Protein AF-A0A0M9E0X6-F1 (afdb_monomer_lite)

Sequence (230 aa):
MGKGIKFAVKDVFKSIPHYICHFHFLKAIGTTLFDTEHTALRKALSKAGILGELKKFRRKMSKKFEDIPISKIENFLEMPGEFGKALIGSELSVYYLVLWILDHKSEGDGYGFPFDHCHLNFYQRLKAAYSIINEVATLYSIKNKNQKIIWKLYHSIKNIVEDSKLEKKVDQYKIKLTVFSELRKSLATVPENVKNGLCQMKETGTYKELKAIKKAVGKFEIELKKKIES

Secondary structure (DSSP, 8-state):
--HHHHHHHHHH-TTS-----HHHHHHHHHHHHHHHHHHHHHHHHHHTTHHHHHHHHHHHHHHHHTT--HHHHHHHHH-HHHHTTSHHHHHHHHHHHHHHHHTGGGGS-S--TTT--HHHHHHHHHHHHHHHHHHHHTT--S--HHHHHHHHHHHHHHHHHT-HHHHHHHHHHHHHHHHHHHHHHHTT-S-SS---GGGG--S---HHHHHHHHHHHHHHHHHHHHHHH-

Structure (mmCIF, N/CA/C/O backbone):
data_AF-A0A0M9E0X6-F1
#
_entry.id   AF-A0A0M9E0X6-F1
#
loop_
_atom_site.group_PDB
_atom_site.id
_atom_site.type_symbol
_atom_site.label_atom_id
_atom_site.label_alt_id
_atom_site.label_comp_id
_atom_site.label_asym_id
_atom_site.label_entity_id
_atom_site.label_seq_id
_atom_site.pdbx_PDB_ins_code
_atom_site.Cartn_x
_atom_site.Cartn_y
_atom_site.Cartn_z
_atom_site.occupancy
_atom_site.B_iso_or_equiv
_atom_site.auth_seq_id
_atom_site.auth_comp_id
_atom_site.auth_asym_id
_atom_site.auth_atom_id
_atom_site.pdbx_PDB_model_num
ATOM 1 N N . MET A 1 1 ? -26.102 -3.562 9.898 1.00 66.75 1 MET A N 1
ATOM 2 C CA . MET A 1 1 ? -27.459 -4.153 9.943 1.00 66.75 1 MET A CA 1
ATOM 3 C C . MET A 1 1 ? -28.416 -3.261 9.169 1.00 66.75 1 MET A C 1
ATOM 5 O O . MET A 1 1 ? -28.392 -2.056 9.395 1.00 66.75 1 MET A O 1
ATOM 9 N N . GLY A 1 2 ? -29.215 -3.818 8.255 1.00 74.69 2 GLY A N 1
ATOM 10 C CA . GLY A 1 2 ? -30.251 -3.057 7.543 1.00 74.69 2 GLY A CA 1
ATOM 11 C C . GLY A 1 2 ? -31.378 -2.598 8.478 1.00 74.69 2 GLY A C 1
ATOM 12 O O . GLY A 1 2 ? -31.552 -3.164 9.559 1.00 74.69 2 GLY A O 1
ATOM 13 N N . LYS A 1 3 ? -32.151 -1.581 8.066 1.00 78.12 3 LYS A N 1
ATOM 14 C CA . LYS A 1 3 ? -33.245 -1.012 8.881 1.00 78.12 3 LYS A CA 1
ATOM 15 C C . LYS A 1 3 ? -34.262 -2.078 9.316 1.00 78.12 3 LYS A C 1
ATOM 17 O O . LYS A 1 3 ? -34.580 -2.130 10.497 1.00 78.12 3 LYS A O 1
ATOM 22 N N . GLY A 1 4 ? -34.685 -2.966 8.411 1.00 80.44 4 GLY A N 1
ATOM 23 C CA . GLY A 1 4 ? -35.654 -4.034 8.710 1.00 80.44 4 GLY A CA 1
ATOM 24 C C . GLY A 1 4 ? -35.188 -4.999 9.805 1.00 80.44 4 GLY A C 1
ATOM 25 O O . GLY A 1 4 ? -35.901 -5.212 10.779 1.00 80.44 4 GLY A O 1
ATOM 26 N N . ILE A 1 5 ? -33.945 -5.488 9.721 1.00 80.25 5 ILE A N 1
ATOM 27 C CA . ILE A 1 5 ? -33.364 -6.369 10.752 1.00 80.25 5 ILE A CA 1
ATOM 28 C C . ILE A 1 5 ? -33.252 -5.628 12.092 1.00 80.25 5 ILE A C 1
ATOM 30 O O . ILE A 1 5 ? -33.483 -6.211 13.143 1.00 80.25 5 ILE A O 1
ATOM 34 N N . LYS A 1 6 ? -32.943 -4.323 12.077 1.00 78.38 6 LYS A N 1
ATOM 35 C CA . LYS A 1 6 ? -32.856 -3.509 13.301 1.00 78.38 6 LYS A CA 1
ATOM 36 C C . LYS A 1 6 ? -34.206 -3.383 14.015 1.00 78.38 6 LYS A C 1
ATOM 38 O O . LYS A 1 6 ? -34.224 -3.384 15.242 1.00 78.38 6 LYS A O 1
ATOM 43 N N . PHE A 1 7 ? -35.309 -3.290 13.272 1.00 82.44 7 PHE A N 1
ATOM 44 C CA . PHE A 1 7 ? -36.659 -3.293 13.843 1.00 82.44 7 PHE A CA 1
ATOM 45 C C . PHE A 1 7 ? -37.063 -4.678 14.351 1.00 82.44 7 PHE A C 1
ATOM 47 O O . PHE A 1 7 ? -37.497 -4.784 15.492 1.00 82.44 7 PHE A O 1
ATOM 54 N N . ALA A 1 8 ? -36.827 -5.732 13.565 1.00 84.00 8 ALA A N 1
ATOM 55 C CA . ALA A 1 8 ? -37.135 -7.103 13.971 1.00 84.00 8 ALA A CA 1
ATOM 56 C C . ALA A 1 8 ? -36.372 -7.515 15.241 1.00 84.00 8 ALA A C 1
ATOM 58 O O . ALA A 1 8 ? -36.961 -8.035 16.178 1.00 84.00 8 ALA A O 1
ATOM 59 N N . VAL A 1 9 ? -35.074 -7.207 15.325 1.00 81.56 9 VAL A N 1
ATOM 60 C CA . VAL A 1 9 ? -34.253 -7.495 16.513 1.00 81.56 9 VAL A CA 1
ATOM 61 C C . VAL A 1 9 ? -34.748 -6.730 17.745 1.00 81.56 9 VAL A C 1
ATOM 63 O O . VAL A 1 9 ? -34.770 -7.290 18.837 1.00 81.56 9 VAL A O 1
ATOM 66 N N . LYS A 1 10 ? -35.184 -5.473 17.586 1.00 80.44 10 LYS A N 1
ATOM 67 C CA . LYS A 1 10 ? -35.797 -4.705 18.682 1.00 80.44 10 LYS A CA 1
ATOM 68 C C . LYS A 1 10 ? -37.122 -5.301 19.151 1.00 80.44 10 LYS A C 1
ATOM 70 O O . LYS A 1 10 ? -37.418 -5.198 20.335 1.00 80.44 10 LYS A O 1
ATOM 75 N N . ASP A 1 11 ? -37.913 -5.868 18.246 1.00 86.25 11 ASP A N 1
ATOM 76 C CA . ASP A 1 11 ? -39.228 -6.403 18.591 1.00 86.25 11 ASP A CA 1
ATOM 77 C C . ASP A 1 11 ? -39.152 -7.815 19.195 1.00 86.25 11 ASP A C 1
ATOM 79 O O . ASP A 1 11 ? -39.796 -8.091 20.206 1.00 86.25 11 ASP A O 1
ATOM 83 N N . VAL A 1 12 ? -38.295 -8.672 18.631 1.00 87.31 12 VAL A N 1
ATOM 84 C CA . VAL A 1 12 ? -38.130 -10.078 19.036 1.00 87.31 12 VAL A CA 1
ATOM 85 C C . VAL A 1 12 ? -37.222 -10.228 20.265 1.00 87.31 12 VAL A C 1
ATOM 87 O O . VAL A 1 12 ? -37.456 -11.096 21.100 1.00 87.31 12 VAL A O 1
ATOM 90 N N . PHE A 1 13 ? -36.205 -9.373 20.429 1.00 81.50 13 PHE A N 1
ATOM 91 C CA . PHE A 1 13 ? -35.188 -9.502 21.484 1.00 81.50 13 PHE A CA 1
ATOM 92 C C . PHE A 1 13 ? -35.155 -8.294 22.430 1.00 81.50 13 PHE A C 1
ATOM 94 O O . PHE A 1 13 ? -34.093 -7.717 22.678 1.00 81.50 13 PHE A O 1
ATOM 101 N N . LYS A 1 14 ? -36.321 -7.909 22.965 1.00 79.25 14 LYS A N 1
ATOM 102 C CA . LYS A 1 14 ? -36.503 -6.723 23.831 1.00 79.25 14 LYS A CA 1
ATOM 103 C C . LYS A 1 14 ? -35.626 -6.723 25.090 1.00 79.25 14 LYS A C 1
ATOM 105 O O . LYS A 1 14 ? -35.187 -5.660 25.516 1.00 79.25 14 LYS A O 1
ATOM 110 N N . SER A 1 15 ? -35.342 -7.899 25.650 1.00 80.81 15 SER A N 1
ATOM 111 C CA . SER A 1 15 ? -34.647 -8.053 26.941 1.00 80.81 15 SER A CA 1
ATOM 112 C C . SER A 1 15 ? -33.240 -8.645 26.823 1.00 80.81 15 SER A C 1
ATOM 114 O O . SER A 1 15 ? -32.615 -8.947 27.837 1.00 80.81 15 SER A O 1
ATOM 116 N N . ILE A 1 16 ? -32.738 -8.848 25.601 1.00 74.50 16 ILE A N 1
ATOM 117 C CA . ILE A 1 16 ? -31.416 -9.442 25.373 1.00 74.50 16 ILE A CA 1
ATOM 118 C C . ILE A 1 16 ? -30.406 -8.318 25.123 1.00 74.50 16 ILE A C 1
ATOM 120 O O . ILE A 1 16 ? -30.649 -7.478 24.256 1.00 74.50 16 ILE A O 1
ATOM 124 N N . PRO A 1 17 ? -29.260 -8.287 25.825 1.00 68.62 17 PRO A N 1
ATOM 125 C CA . PRO A 1 17 ? -28.190 -7.341 25.533 1.00 68.62 17 PRO A CA 1
ATOM 126 C C . PRO A 1 17 ? -27.688 -7.480 24.089 1.00 68.62 17 PRO A C 1
ATOM 128 O O . PRO A 1 17 ? -27.295 -8.561 23.652 1.00 68.62 17 PRO A O 1
ATOM 131 N N . HIS A 1 18 ? -27.678 -6.378 23.336 1.00 65.94 18 HIS A N 1
ATOM 132 C CA . HIS A 1 18 ? -27.141 -6.357 21.971 1.00 65.94 18 HIS A CA 1
ATOM 133 C C . HIS A 1 18 ? -25.678 -5.924 22.011 1.00 65.94 18 HIS A C 1
ATOM 135 O O . HIS A 1 18 ? -25.368 -4.759 22.261 1.00 65.94 18 HIS A O 1
ATOM 141 N N . TYR A 1 19 ? -24.771 -6.860 21.748 1.00 72.94 19 TYR A N 1
ATOM 142 C CA . TYR A 1 19 ? -23.343 -6.570 21.669 1.00 72.94 19 TYR A CA 1
ATOM 143 C C . TYR A 1 19 ? -22.948 -6.121 20.262 1.00 72.94 19 TYR A C 1
ATOM 145 O O . TYR A 1 19 ? -23.437 -6.631 19.253 1.00 72.94 19 TYR A O 1
ATOM 153 N N . ILE A 1 20 ? -22.032 -5.156 20.190 1.00 75.50 20 ILE A N 1
ATOM 154 C CA . ILE A 1 20 ? -21.473 -4.698 18.921 1.00 75.50 20 ILE A CA 1
ATOM 155 C C . ILE A 1 20 ? -20.323 -5.627 18.542 1.00 75.50 20 ILE A C 1
ATOM 157 O O . ILE A 1 20 ? -19.357 -5.777 19.284 1.00 75.50 20 ILE A O 1
ATOM 161 N N . CYS A 1 21 ? -20.388 -6.204 17.345 1.00 83.38 21 CYS A N 1
ATOM 162 C CA . CYS A 1 21 ? -19.247 -6.894 16.757 1.00 83.38 21 CYS A CA 1
ATOM 163 C C . CYS A 1 21 ? -18.100 -5.890 16.538 1.00 83.38 21 CYS A C 1
ATOM 165 O O . CYS A 1 21 ? -18.215 -4.994 15.695 1.00 83.38 21 CYS A O 1
ATOM 167 N N . HIS A 1 22 ? -16.990 -6.039 17.271 1.00 86.88 22 HIS A N 1
ATOM 168 C CA . HIS A 1 22 ? -15.863 -5.103 17.190 1.00 86.88 22 HIS A CA 1
ATOM 169 C C . HIS A 1 22 ? -15.258 -5.035 15.777 1.00 86.88 22 HIS A C 1
ATOM 171 O O . HIS A 1 22 ? -14.803 -3.973 15.365 1.00 86.88 22 HIS A O 1
ATOM 177 N N . PHE A 1 23 ? -15.325 -6.118 14.991 1.00 87.56 23 PHE A N 1
ATOM 178 C CA . PHE A 1 23 ? -14.918 -6.094 13.583 1.00 87.56 23 PHE A CA 1
ATOM 179 C C . PHE A 1 23 ? -15.755 -5.109 12.761 1.00 87.56 23 PHE A C 1
ATOM 181 O O . PHE A 1 23 ? -15.207 -4.267 12.056 1.00 87.56 23 PHE A O 1
ATOM 188 N N . HIS A 1 24 ? -17.086 -5.170 12.863 1.00 87.81 24 HIS A N 1
ATOM 189 C CA . HIS A 1 24 ? -17.965 -4.248 12.139 1.00 87.81 24 HIS A CA 1
ATOM 190 C C . HIS A 1 24 ? -17.827 -2.808 12.637 1.00 87.81 24 HIS A C 1
ATOM 192 O O . HIS A 1 24 ? -17.915 -1.879 11.834 1.00 87.81 24 HIS A O 1
ATOM 198 N N . PHE A 1 25 ? -17.575 -2.626 13.935 1.00 89.94 25 PHE A N 1
ATOM 199 C CA . PHE A 1 25 ? -17.248 -1.323 14.505 1.00 89.94 25 PHE A CA 1
ATOM 200 C C . PHE A 1 25 ? -15.958 -0.752 13.901 1.00 89.94 25 PHE A C 1
ATOM 202 O O . PHE A 1 25 ? -15.985 0.334 13.327 1.00 89.94 25 PHE A O 1
ATOM 209 N N . LEU A 1 26 ? -14.859 -1.513 13.930 1.00 92.75 26 LEU A N 1
ATOM 210 C CA . LEU A 1 26 ? -13.586 -1.131 13.313 1.00 92.75 26 LEU A CA 1
ATOM 211 C C . LEU A 1 26 ? -13.737 -0.882 11.813 1.00 92.75 26 LEU A C 1
ATOM 213 O O . LEU A 1 26 ? -13.214 0.100 11.299 1.00 92.75 26 LEU A O 1
ATOM 217 N N . LYS A 1 27 ? -14.501 -1.719 11.106 1.00 93.00 27 LYS A N 1
ATOM 218 C CA . LYS A 1 27 ? -14.779 -1.527 9.682 1.00 93.00 27 LYS A CA 1
ATOM 219 C C . LYS A 1 27 ? -15.487 -0.198 9.421 1.00 93.00 27 LYS A C 1
ATOM 221 O O . LYS A 1 27 ? -15.118 0.507 8.484 1.00 93.00 27 LYS A O 1
ATOM 226 N N . ALA A 1 28 ? -16.485 0.155 10.229 1.00 93.81 28 ALA A N 1
ATOM 227 C CA . ALA A 1 28 ? -17.195 1.422 10.092 1.00 93.81 28 ALA A CA 1
ATOM 228 C C . ALA A 1 28 ? -16.270 2.616 10.376 1.00 93.81 28 ALA A C 1
ATOM 230 O O . ALA A 1 28 ? -16.183 3.522 9.551 1.00 93.81 28 ALA A O 1
ATOM 231 N N . ILE A 1 29 ? -15.529 2.579 11.490 1.00 94.12 29 ILE A N 1
ATOM 232 C CA . ILE A 1 29 ? -14.580 3.634 11.866 1.00 94.12 29 ILE A CA 1
ATOM 233 C C . ILE A 1 29 ? -13.493 3.798 10.804 1.00 94.12 29 ILE A C 1
ATOM 235 O O . ILE A 1 29 ? -13.293 4.902 10.312 1.00 94.12 29 ILE A O 1
ATOM 239 N N . GLY A 1 30 ? -12.828 2.712 10.409 1.00 96.12 30 GLY A N 1
ATOM 240 C CA . GLY A 1 30 ? -11.753 2.744 9.420 1.00 96.12 30 GLY A CA 1
ATOM 241 C C . GLY A 1 30 ? -12.234 3.232 8.054 1.00 96.12 30 GLY A C 1
ATOM 242 O O . GLY A 1 30 ? -11.546 4.017 7.412 1.00 96.12 30 GLY A O 1
ATOM 243 N N . THR A 1 31 ? -13.442 2.840 7.631 1.00 96.19 31 THR A N 1
ATOM 244 C CA . THR A 1 31 ? -14.031 3.350 6.382 1.00 96.19 31 THR A CA 1
ATOM 245 C C . THR A 1 31 ? -14.176 4.864 6.452 1.00 96.19 31 THR A C 1
ATOM 247 O O . THR A 1 31 ? -13.615 5.558 5.614 1.00 96.19 31 THR A O 1
ATOM 250 N N . THR A 1 32 ? -14.846 5.383 7.483 1.00 96.12 32 THR A N 1
ATOM 251 C CA . THR A 1 32 ? -15.032 6.829 7.671 1.00 96.12 32 THR A CA 1
ATOM 252 C C . THR A 1 32 ? -13.702 7.571 7.779 1.00 96.12 32 THR A C 1
ATOM 254 O O . THR A 1 32 ? -13.541 8.653 7.221 1.00 96.12 32 THR A O 1
ATOM 257 N N . LEU A 1 33 ? -12.738 6.988 8.490 1.00 96.00 33 LEU A N 1
ATOM 258 C CA . LEU A 1 33 ? -11.450 7.607 8.752 1.00 96.00 33 LEU A CA 1
ATOM 259 C C . LEU A 1 33 ? -10.618 7.748 7.469 1.00 96.00 33 LEU A C 1
ATOM 261 O O . LEU A 1 33 ? -10.021 8.802 7.247 1.00 96.00 33 LEU A O 1
ATOM 265 N N . PHE A 1 34 ? -10.598 6.714 6.625 1.00 97.38 34 PHE A N 1
ATOM 266 C CA . PHE A 1 34 ? -9.717 6.644 5.458 1.00 97.38 34 PHE A CA 1
ATOM 267 C C . PHE A 1 34 ? -10.365 7.033 4.131 1.00 97.38 34 PHE A C 1
ATOM 269 O O . PHE A 1 34 ? -9.626 7.198 3.164 1.00 97.38 34 PHE A O 1
ATOM 276 N N . ASP A 1 35 ? -11.695 7.143 4.035 1.00 94.94 35 ASP A N 1
ATOM 277 C CA . ASP A 1 35 ? -12.398 7.241 2.744 1.00 94.94 35 ASP A CA 1
ATOM 278 C C . ASP A 1 35 ? -11.838 8.344 1.832 1.00 94.94 35 ASP A C 1
ATOM 280 O O . ASP A 1 35 ? -11.540 8.103 0.659 1.00 94.94 35 ASP A O 1
ATOM 284 N N . THR A 1 36 ? -11.599 9.531 2.393 1.00 96.25 36 THR A N 1
ATOM 285 C CA . THR A 1 36 ? -11.080 10.692 1.661 1.00 96.25 36 THR A CA 1
ATOM 286 C C . THR A 1 36 ? -9.701 10.427 1.053 1.00 96.25 36 THR A C 1
ATOM 288 O O . THR A 1 36 ? -9.514 10.574 -0.159 1.00 96.25 36 THR A O 1
ATOM 291 N N . GLU A 1 37 ? -8.715 10.040 1.866 1.00 96.69 37 GLU A N 1
ATOM 292 C CA . GLU A 1 37 ? -7.339 9.821 1.411 1.00 96.69 37 GLU A CA 1
ATOM 293 C C . GLU A 1 37 ? -7.221 8.541 0.579 1.00 96.69 37 GLU A C 1
ATOM 295 O O . GLU A 1 37 ? -6.526 8.535 -0.437 1.00 96.69 37 GLU A O 1
ATOM 300 N N . HIS A 1 38 ? -7.950 7.483 0.946 1.00 96.19 38 HIS A N 1
ATOM 301 C CA . HIS A 1 38 ? -8.041 6.247 0.172 1.00 96.19 38 HIS A CA 1
ATOM 302 C C . HIS A 1 38 ? -8.569 6.518 -1.241 1.00 96.19 38 HIS A C 1
ATOM 304 O O . HIS A 1 38 ? -7.991 6.054 -2.228 1.00 96.19 38 HIS A O 1
ATOM 310 N N . THR A 1 39 ? -9.647 7.298 -1.353 1.00 96.44 39 THR A N 1
ATOM 311 C CA . THR A 1 39 ? -10.251 7.658 -2.638 1.00 96.44 39 THR A CA 1
ATOM 312 C C . THR A 1 39 ? -9.325 8.547 -3.459 1.00 96.44 39 THR A C 1
ATOM 314 O O . THR A 1 39 ? -9.164 8.302 -4.658 1.00 96.44 39 THR A O 1
ATOM 317 N N . ALA A 1 40 ? -8.685 9.543 -2.840 1.00 96.06 40 ALA A N 1
ATOM 318 C CA . ALA A 1 40 ? -7.705 10.394 -3.513 1.00 96.06 40 ALA A CA 1
ATOM 319 C C . ALA A 1 40 ? -6.539 9.567 -4.077 1.00 96.06 40 ALA A C 1
ATOM 321 O O . ALA A 1 40 ? -6.220 9.676 -5.264 1.00 96.06 40 ALA A O 1
ATOM 322 N N . LEU A 1 41 ? -5.976 8.673 -3.260 1.00 96.56 41 LEU A N 1
ATOM 323 C CA . LEU A 1 41 ? -4.874 7.803 -3.648 1.00 96.56 41 LEU A CA 1
ATOM 324 C C . LEU A 1 41 ? -5.266 6.843 -4.773 1.00 96.56 41 LEU A C 1
ATOM 326 O O . LEU A 1 41 ? -4.591 6.776 -5.801 1.00 96.56 41 LEU A O 1
ATOM 330 N N . ARG A 1 42 ? -6.401 6.149 -4.632 1.00 96.25 42 ARG A N 1
ATOM 331 C CA . ARG A 1 42 ? -6.929 5.262 -5.676 1.00 96.25 42 ARG A CA 1
ATOM 332 C C . ARG A 1 42 ? -7.126 6.009 -6.995 1.00 96.25 42 ARG A C 1
ATOM 334 O O . ARG A 1 42 ? -6.764 5.477 -8.047 1.00 96.25 42 ARG A O 1
ATOM 341 N N . LYS A 1 43 ? -7.704 7.216 -6.960 1.00 96.81 43 LYS A N 1
ATOM 342 C CA . LYS A 1 43 ? -7.939 8.036 -8.158 1.00 96.81 43 LYS A CA 1
ATOM 343 C C . LYS A 1 43 ? -6.629 8.452 -8.818 1.00 96.81 43 LYS A C 1
ATOM 345 O O . LYS A 1 43 ? -6.527 8.309 -10.032 1.00 96.81 43 LYS A O 1
ATOM 350 N N . ALA A 1 44 ? -5.636 8.900 -8.051 1.00 96.50 44 ALA A N 1
ATOM 351 C CA . ALA A 1 44 ? -4.332 9.283 -8.589 1.00 96.50 44 ALA A CA 1
ATOM 352 C C . ALA A 1 44 ? -3.633 8.100 -9.283 1.00 96.50 44 ALA A C 1
ATOM 354 O O . ALA A 1 44 ? -3.256 8.200 -10.450 1.00 96.50 44 ALA A O 1
ATOM 355 N N . LEU A 1 45 ? -3.575 6.945 -8.610 1.00 96.75 45 LEU A N 1
ATOM 356 C CA . LEU A 1 45 ? -3.005 5.710 -9.159 1.00 96.75 45 LEU A CA 1
ATOM 357 C C . LEU A 1 45 ? -3.738 5.236 -10.423 1.00 96.75 45 LEU A C 1
ATOM 359 O O . LEU A 1 45 ? -3.109 4.806 -11.389 1.00 96.75 45 LEU A O 1
ATOM 363 N N . SER A 1 46 ? -5.073 5.322 -10.426 1.00 95.75 46 SER A N 1
ATOM 364 C CA . SER A 1 46 ? -5.897 4.909 -11.569 1.00 95.75 46 SER A CA 1
ATOM 365 C C . SER A 1 46 ? -5.738 5.862 -12.752 1.00 95.75 46 SER A C 1
ATOM 367 O O . SER A 1 46 ? -5.577 5.403 -13.878 1.00 95.75 46 SER A O 1
ATOM 369 N N . LYS A 1 47 ? -5.735 7.178 -12.498 1.00 95.88 47 LYS A N 1
ATOM 370 C CA . LYS A 1 47 ? -5.540 8.221 -13.515 1.00 95.88 47 LYS A CA 1
ATOM 371 C C . LYS A 1 47 ? -4.189 8.079 -14.209 1.00 95.88 47 LYS A C 1
ATOM 373 O O . LYS A 1 47 ? -4.109 8.279 -15.414 1.00 95.88 47 LYS A O 1
ATOM 378 N N . ALA A 1 48 ? -3.151 7.711 -13.461 1.00 95.00 48 ALA A N 1
ATOM 379 C CA . ALA A 1 48 ? -1.830 7.466 -14.023 1.00 95.00 48 ALA A CA 1
ATOM 380 C C . ALA A 1 48 ? -1.739 6.160 -14.833 1.00 95.00 48 ALA A C 1
ATOM 382 O O . ALA A 1 48 ? -0.771 5.963 -15.554 1.00 95.00 48 ALA A O 1
ATOM 383 N N . GLY A 1 49 ? -2.697 5.233 -14.701 1.00 95.88 49 GLY A N 1
ATOM 384 C CA . GLY A 1 49 ? -2.684 3.959 -15.432 1.00 95.88 49 GLY A CA 1
ATOM 385 C C . GLY A 1 49 ? -1.539 3.006 -15.054 1.00 95.88 49 GLY A C 1
ATOM 386 O O . GLY A 1 49 ? -1.404 1.941 -15.662 1.00 95.88 49 GLY A O 1
ATOM 387 N N . ILE A 1 50 ? -0.750 3.335 -14.024 1.00 96.31 50 ILE A N 1
ATOM 388 C CA . ILE A 1 50 ? 0.530 2.678 -13.721 1.00 96.31 50 ILE A CA 1
ATOM 389 C C . ILE A 1 50 ? 0.400 1.174 -13.474 1.00 96.31 50 ILE A C 1
ATOM 391 O O . ILE A 1 50 ? 1.233 0.385 -13.912 1.00 96.31 50 ILE A O 1
ATOM 395 N N . LEU A 1 51 ? -0.688 0.731 -12.837 1.00 96.56 51 LEU A N 1
ATOM 396 C CA . LEU A 1 51 ? -0.917 -0.695 -12.599 1.00 96.56 51 LEU A CA 1
ATOM 397 C C . LEU A 1 51 ? -1.039 -1.475 -13.919 1.00 96.56 51 LEU A C 1
ATOM 399 O O . LEU A 1 51 ? -0.548 -2.601 -14.030 1.00 96.56 51 LEU A O 1
ATOM 403 N N . GLY A 1 52 ? -1.697 -0.887 -14.921 1.00 96.94 52 GLY A N 1
ATOM 404 C CA . GLY A 1 52 ? -1.828 -1.473 -16.252 1.00 96.94 52 GLY A CA 1
ATOM 405 C C . GLY A 1 52 ? -0.489 -1.524 -16.983 1.00 96.94 52 GLY A C 1
ATOM 406 O O . GLY A 1 52 ? -0.147 -2.557 -17.570 1.00 96.94 52 GLY A O 1
ATOM 407 N N . GLU A 1 53 ? 0.295 -0.450 -16.890 1.00 95.75 53 GLU A N 1
ATOM 408 C CA . GLU A 1 53 ? 1.635 -0.372 -17.475 1.00 95.75 53 GLU A CA 1
ATOM 409 C C . GLU A 1 53 ? 2.581 -1.422 -16.888 1.00 95.75 53 GLU A C 1
ATOM 411 O O . GLU A 1 53 ? 3.184 -2.193 -17.642 1.00 95.75 53 GLU A O 1
ATOM 416 N N . LEU A 1 54 ? 2.638 -1.543 -15.559 1.00 96.81 54 LEU A N 1
ATOM 417 C CA . LEU A 1 54 ? 3.472 -2.533 -14.874 1.00 96.81 54 LEU A CA 1
ATOM 418 C C . LEU A 1 54 ? 3.042 -3.968 -15.204 1.00 96.81 54 LEU A C 1
ATOM 420 O O . LEU A 1 54 ? 3.883 -4.821 -15.488 1.00 96.81 54 LEU A O 1
ATOM 424 N N . LYS A 1 55 ? 1.733 -4.252 -15.268 1.00 96.62 55 LYS A N 1
ATOM 425 C CA . LYS A 1 55 ? 1.232 -5.570 -15.708 1.00 96.62 55 LYS A CA 1
ATOM 426 C C . LYS A 1 55 ? 1.592 -5.875 -17.163 1.00 96.62 55 LYS A C 1
ATOM 428 O O . LYS A 1 55 ? 1.874 -7.027 -17.500 1.00 96.62 55 LYS A O 1
ATOM 433 N N . LYS A 1 56 ? 1.567 -4.876 -18.051 1.00 95.12 56 LYS A N 1
ATOM 434 C CA . LYS A 1 56 ? 2.009 -5.025 -19.447 1.00 95.12 56 LYS A CA 1
ATOM 435 C C . LYS A 1 56 ? 3.512 -5.296 -19.512 1.00 95.12 56 LYS A C 1
ATOM 437 O O . LYS A 1 56 ? 3.915 -6.199 -20.243 1.00 95.12 56 LYS A O 1
ATOM 442 N N . PHE A 1 57 ? 4.308 -4.581 -18.719 1.00 93.12 57 PHE A N 1
ATOM 443 C CA . PHE A 1 57 ? 5.744 -4.815 -18.594 1.00 93.12 57 PHE A CA 1
ATOM 444 C C . PHE A 1 57 ? 6.041 -6.239 -18.111 1.00 93.12 57 PHE A C 1
ATOM 446 O O . PHE A 1 57 ? 6.752 -6.966 -18.801 1.00 93.12 57 PHE A O 1
ATOM 453 N N . ARG A 1 58 ? 5.412 -6.676 -17.009 1.00 93.88 58 ARG A N 1
ATOM 454 C CA . ARG A 1 58 ? 5.532 -8.043 -16.480 1.00 93.88 58 ARG A CA 1
ATOM 455 C C . ARG A 1 58 ? 5.249 -9.092 -17.552 1.00 93.88 58 ARG A C 1
ATOM 457 O O . ARG A 1 58 ? 6.058 -9.984 -17.746 1.00 93.88 58 ARG A O 1
ATOM 464 N N . ARG A 1 59 ? 4.132 -8.973 -18.282 1.00 93.12 59 ARG A N 1
ATOM 465 C CA . ARG A 1 59 ? 3.776 -9.926 -19.354 1.00 93.12 59 ARG A CA 1
ATOM 466 C C . ARG A 1 59 ? 4.816 -9.968 -20.473 1.00 93.12 59 ARG A C 1
ATOM 468 O O . ARG A 1 59 ? 5.117 -11.043 -20.974 1.00 93.12 59 ARG A O 1
ATOM 475 N N . LYS A 1 60 ? 5.346 -8.809 -20.878 1.00 91.00 60 LYS A N 1
ATOM 476 C CA . LYS A 1 60 ? 6.378 -8.731 -21.920 1.00 91.00 60 LYS A CA 1
ATOM 477 C C . LYS A 1 60 ? 7.682 -9.390 -21.464 1.00 91.00 60 LYS A C 1
ATOM 479 O O . LYS A 1 60 ? 8.285 -10.109 -22.249 1.00 91.00 60 LYS A O 1
ATOM 484 N N . MET A 1 61 ? 8.098 -9.129 -20.226 1.00 88.69 61 MET A N 1
ATOM 485 C CA . MET A 1 61 ? 9.349 -9.655 -19.680 1.00 88.69 61 MET A CA 1
ATOM 486 C C . MET A 1 61 ? 9.263 -11.124 -19.287 1.00 88.69 61 MET A C 1
ATOM 488 O O . MET A 1 61 ? 10.226 -11.840 -19.512 1.00 88.69 61 MET A O 1
ATOM 492 N N . SER A 1 62 ? 8.110 -11.597 -18.806 1.00 87.19 62 SER A N 1
ATOM 493 C CA . SER A 1 62 ? 7.889 -13.019 -18.518 1.00 87.19 62 SER A CA 1
ATOM 494 C C . SER A 1 62 ? 8.252 -13.876 -19.727 1.00 87.19 62 SER A C 1
ATOM 496 O O . SER A 1 62 ? 9.097 -14.740 -19.598 1.00 87.19 62 SER A O 1
ATOM 498 N N . LYS A 1 63 ? 7.762 -13.536 -20.927 1.00 85.88 63 LYS A N 1
ATOM 499 C CA . LYS A 1 63 ? 8.090 -14.258 -22.174 1.00 85.88 63 LYS A CA 1
ATOM 500 C C . LYS A 1 63 ? 9.581 -14.302 -22.520 1.00 85.88 63 LYS A C 1
ATOM 502 O O . LYS A 1 63 ? 10.000 -15.130 -23.309 1.00 85.88 63 LYS A O 1
ATOM 507 N N . LYS A 1 64 ? 10.365 -13.347 -22.018 1.00 83.50 64 LYS A N 1
ATOM 508 C CA . LYS A 1 64 ? 11.813 -13.278 -22.243 1.00 83.50 64 LYS A CA 1
ATOM 509 C C . LYS A 1 64 ? 12.593 -14.091 -21.204 1.00 83.50 64 LYS A C 1
ATOM 511 O O . LYS A 1 64 ? 13.729 -14.471 -21.464 1.00 83.50 64 LYS A O 1
ATOM 516 N N . PHE A 1 65 ? 12.004 -14.297 -20.030 1.00 81.31 65 PHE A N 1
ATOM 517 C CA . PHE A 1 65 ? 12.659 -14.878 -18.863 1.00 81.31 65 PHE A CA 1
ATOM 518 C C . PHE A 1 65 ? 12.115 -16.249 -18.454 1.00 81.31 65 PHE A C 1
ATOM 520 O O . PHE A 1 65 ? 12.715 -16.882 -17.596 1.00 81.31 65 PHE A O 1
ATOM 527 N N . GLU A 1 66 ? 11.028 -16.708 -19.073 1.00 73.44 66 GLU A N 1
ATOM 528 C CA . GLU A 1 66 ? 10.393 -18.014 -18.846 1.00 73.44 66 GLU A CA 1
ATOM 529 C C . GLU A 1 66 ? 11.376 -19.176 -19.045 1.00 73.44 66 GLU A C 1
ATOM 531 O O . GLU A 1 66 ? 11.363 -20.125 -18.271 1.00 73.44 66 GLU A O 1
ATOM 536 N N . ASP A 1 67 ? 12.302 -19.027 -19.996 1.00 69.94 67 ASP A N 1
ATOM 537 C CA . ASP A 1 67 ? 13.298 -20.045 -20.343 1.00 69.94 67 ASP A CA 1
ATOM 538 C C . ASP A 1 67 ? 14.669 -19.831 -19.677 1.00 69.94 67 ASP A C 1
ATOM 540 O O . ASP A 1 67 ? 15.630 -20.525 -20.014 1.00 69.94 67 ASP A O 1
ATOM 544 N N . ILE A 1 68 ? 14.827 -18.847 -18.778 1.00 72.44 68 ILE A N 1
ATOM 545 C CA . ILE A 1 68 ? 16.114 -18.646 -18.098 1.00 72.44 68 ILE A CA 1
ATOM 546 C C . ILE A 1 68 ? 16.236 -19.637 -16.934 1.00 72.44 68 ILE A C 1
ATOM 548 O O . ILE A 1 68 ? 15.450 -19.550 -15.990 1.00 72.44 68 ILE A O 1
ATOM 552 N N . PRO A 1 69 ? 17.249 -20.527 -16.933 1.00 76.69 69 PRO A N 1
ATOM 553 C CA . PRO A 1 69 ? 17.478 -21.429 -15.813 1.00 76.69 69 PRO A CA 1
ATOM 554 C C . PRO A 1 69 ? 17.761 -20.654 -14.525 1.00 76.69 69 PRO A C 1
ATOM 556 O O . PRO A 1 69 ? 18.508 -19.673 -14.547 1.00 76.69 69 PRO A O 1
ATOM 559 N N . ILE A 1 70 ? 17.230 -21.138 -13.399 1.00 74.25 70 ILE A N 1
ATOM 560 C CA . ILE A 1 70 ? 17.472 -20.562 -12.065 1.00 74.25 70 ILE A CA 1
ATOM 561 C C . ILE A 1 70 ? 18.976 -20.437 -11.790 1.00 74.25 70 ILE A C 1
ATOM 563 O O . ILE A 1 70 ? 19.418 -19.383 -11.349 1.00 74.25 70 ILE A O 1
ATOM 567 N N . SER A 1 71 ? 19.776 -21.427 -12.196 1.00 76.88 71 SER A N 1
ATOM 568 C CA . SER A 1 71 ? 21.240 -21.403 -12.070 1.00 76.88 71 SER A CA 1
ATOM 569 C C . SER A 1 71 ? 21.902 -20.203 -12.749 1.00 76.88 71 SER A C 1
ATOM 571 O O . SER A 1 71 ? 22.900 -19.672 -12.273 1.00 76.88 71 SER A O 1
ATOM 573 N N . LYS A 1 72 ? 21.337 -19.708 -13.855 1.00 74.31 72 LYS A N 1
ATOM 574 C CA . LYS A 1 72 ? 21.847 -18.510 -14.528 1.00 74.31 72 LYS A CA 1
ATOM 575 C C . LYS A 1 72 ? 21.550 -17.250 -13.717 1.00 74.31 72 LYS A C 1
ATOM 577 O O . LYS A 1 72 ? 22.348 -16.322 -13.739 1.00 74.31 72 LYS A O 1
ATOM 582 N N . ILE A 1 73 ? 20.419 -17.221 -13.011 1.00 73.88 73 ILE A N 1
ATOM 583 C CA . ILE A 1 73 ? 20.042 -16.141 -12.091 1.00 73.88 73 ILE A CA 1
ATOM 584 C C . ILE A 1 73 ? 20.930 -16.184 -10.843 1.00 73.88 73 ILE A C 1
ATOM 586 O O . ILE A 1 73 ? 21.431 -15.144 -10.432 1.00 73.88 73 ILE A O 1
ATOM 590 N N . GLU A 1 74 ? 21.190 -17.371 -10.296 1.00 78.25 74 GLU A N 1
ATOM 591 C CA . GLU A 1 74 ? 22.099 -17.578 -9.160 1.00 78.25 74 GLU A CA 1
ATOM 592 C C . GLU A 1 74 ? 23.523 -17.112 -9.489 1.00 78.25 74 GLU A C 1
ATOM 594 O O . GLU A 1 74 ? 24.062 -16.270 -8.774 1.00 78.25 74 GLU A O 1
ATOM 599 N N . ASN A 1 75 ? 24.069 -17.504 -10.645 1.00 77.25 75 ASN A N 1
ATOM 600 C CA . ASN A 1 75 ? 25.380 -17.032 -11.110 1.00 77.25 75 ASN A CA 1
ATOM 601 C C . ASN A 1 75 ? 25.459 -15.497 -11.209 1.00 77.25 75 ASN A C 1
ATOM 603 O O . ASN A 1 75 ? 26.499 -14.894 -10.948 1.00 77.25 75 ASN A O 1
ATOM 607 N N . PHE A 1 76 ? 24.360 -14.839 -11.591 1.00 72.31 76 PHE A N 1
ATOM 608 C CA . PHE A 1 76 ? 24.298 -13.378 -11.626 1.00 72.31 76 PHE A CA 1
ATOM 609 C C . PHE A 1 76 ? 24.297 -12.748 -10.226 1.00 72.31 76 PHE A C 1
ATOM 611 O O . PHE A 1 76 ? 24.857 -11.664 -10.058 1.00 72.31 76 PHE A O 1
ATOM 618 N N . LEU A 1 77 ? 23.688 -13.405 -9.235 1.00 72.19 77 LEU A N 1
ATOM 619 C CA . LEU A 1 77 ? 23.675 -12.954 -7.840 1.00 72.19 77 LEU A CA 1
ATOM 620 C C . LEU A 1 77 ? 25.037 -13.146 -7.161 1.00 72.19 77 LEU A C 1
ATOM 622 O O . LEU A 1 77 ? 25.426 -12.314 -6.345 1.00 72.19 77 LEU A O 1
ATOM 626 N N . GLU A 1 78 ? 25.776 -14.191 -7.532 1.00 79.88 78 GLU A N 1
ATOM 627 C CA . GLU A 1 78 ? 27.140 -14.446 -7.049 1.00 79.88 78 GLU A CA 1
ATOM 628 C C . GLU A 1 78 ? 28.174 -13.470 -7.639 1.00 79.88 78 GLU A C 1
ATOM 630 O O . GLU A 1 78 ? 29.225 -13.235 -7.042 1.00 79.88 78 GLU A O 1
ATOM 635 N N . MET A 1 79 ? 27.867 -12.841 -8.782 1.00 74.88 79 MET A N 1
ATOM 636 C CA . MET A 1 79 ? 28.748 -11.893 -9.477 1.00 74.88 79 MET A CA 1
ATOM 637 C C . MET A 1 79 ? 28.101 -10.504 -9.668 1.00 74.88 79 MET A C 1
ATOM 639 O O . MET A 1 79 ? 27.915 -10.042 -10.804 1.00 74.88 79 MET A O 1
ATOM 643 N N . PRO A 1 80 ? 27.801 -9.765 -8.581 1.00 66.50 80 PRO A N 1
ATOM 644 C CA . PRO A 1 80 ? 27.056 -8.504 -8.651 1.00 66.50 80 PRO A CA 1
ATOM 645 C C . PRO A 1 80 ? 27.763 -7.410 -9.474 1.00 66.50 80 PRO A C 1
ATOM 647 O O . PRO A 1 80 ? 27.100 -6.568 -10.083 1.00 66.50 80 PRO A O 1
ATOM 650 N N . GLY A 1 81 ? 29.100 -7.440 -9.558 1.00 67.38 81 GLY A N 1
ATOM 651 C CA . GLY A 1 81 ? 29.890 -6.505 -10.370 1.00 67.38 81 GLY A CA 1
ATOM 652 C C . GLY A 1 81 ? 29.718 -6.671 -11.888 1.00 67.38 81 GLY A C 1
ATOM 653 O O . GLY A 1 81 ? 29.885 -5.705 -12.634 1.00 67.38 81 GLY A O 1
ATOM 654 N N . GLU A 1 82 ? 29.339 -7.864 -12.352 1.00 66.62 82 GLU A N 1
ATOM 655 C CA . GLU A 1 82 ? 29.070 -8.157 -13.770 1.00 66.62 82 GLU A CA 1
ATOM 656 C C . GLU A 1 82 ? 27.579 -8.022 -14.112 1.00 66.62 82 GLU A C 1
ATOM 658 O O . GLU A 1 82 ? 27.208 -7.659 -15.233 1.00 66.62 82 GLU A O 1
ATOM 663 N N . PHE A 1 83 ? 26.712 -8.219 -13.118 1.00 67.69 83 PHE A N 1
ATOM 664 C CA . PHE A 1 83 ? 25.261 -8.119 -13.250 1.00 67.69 83 PHE A CA 1
ATOM 665 C C . PHE A 1 83 ? 24.784 -6.746 -13.758 1.00 67.69 83 PHE A C 1
ATOM 667 O O . PHE A 1 83 ? 23.891 -6.669 -14.602 1.00 67.69 83 PHE A O 1
ATOM 674 N N . GLY A 1 84 ? 25.415 -5.653 -13.313 1.00 63.94 84 GLY A N 1
ATOM 675 C CA . GLY A 1 84 ? 25.098 -4.293 -13.775 1.00 63.94 84 GLY A CA 1
ATOM 676 C C . GLY A 1 84 ? 25.638 -3.944 -15.171 1.00 63.94 84 GLY A C 1
ATOM 677 O O . GLY A 1 84 ? 25.154 -3.006 -15.815 1.00 63.94 84 GLY A O 1
ATOM 678 N N . LYS A 1 85 ? 26.629 -4.697 -15.667 1.00 73.00 85 LYS A N 1
ATOM 679 C CA . LYS A 1 85 ? 27.281 -4.445 -16.962 1.00 73.00 85 LYS A CA 1
ATOM 680 C C . LYS A 1 85 ? 26.515 -5.083 -18.119 1.00 73.00 85 LYS A C 1
ATOM 682 O O . LYS A 1 85 ? 26.409 -4.487 -19.194 1.00 73.00 85 LYS A O 1
ATOM 687 N N . ALA A 1 86 ? 25.926 -6.257 -17.906 1.00 77.62 86 ALA A N 1
ATOM 688 C CA . ALA A 1 86 ? 25.157 -6.956 -18.929 1.00 77.62 86 ALA A CA 1
ATOM 689 C C . ALA A 1 86 ? 23.703 -6.455 -19.013 1.00 77.62 86 ALA A C 1
ATOM 691 O O . ALA A 1 86 ? 23.015 -6.318 -18.004 1.00 77.62 86 ALA A O 1
ATOM 692 N N . LEU A 1 87 ? 23.189 -6.272 -20.236 1.00 80.00 87 LEU A N 1
ATOM 693 C CA . LEU A 1 87 ? 21.796 -5.852 -20.462 1.00 80.00 87 LEU A CA 1
ATOM 694 C C . LEU A 1 87 ? 20.785 -6.793 -19.811 1.00 80.00 87 LEU A C 1
ATOM 696 O O . LEU A 1 87 ? 19.807 -6.336 -19.226 1.00 80.00 87 LEU A O 1
ATOM 700 N N . ILE A 1 88 ? 21.057 -8.096 -19.868 1.00 81.69 88 ILE A N 1
ATOM 701 C CA . ILE A 1 88 ? 20.192 -9.112 -19.275 1.00 81.69 88 ILE A CA 1
ATOM 702 C C . ILE A 1 88 ? 20.044 -8.934 -17.759 1.00 81.69 88 ILE A C 1
ATOM 704 O O . ILE A 1 88 ? 18.945 -9.108 -17.240 1.00 81.69 88 ILE A O 1
ATOM 708 N N . GLY A 1 89 ? 21.109 -8.523 -17.062 1.00 80.81 89 GLY A N 1
ATOM 709 C CA . GLY A 1 89 ? 21.078 -8.303 -15.620 1.00 80.81 89 GLY A CA 1
ATOM 710 C C . GLY A 1 89 ? 20.230 -7.091 -15.253 1.00 80.81 89 GLY A C 1
ATOM 711 O O . GLY A 1 89 ? 19.327 -7.189 -14.428 1.00 80.81 89 GLY A O 1
ATOM 712 N N . SER A 1 90 ? 20.399 -5.970 -15.961 1.00 83.56 90 SER A N 1
ATOM 713 C CA . SER A 1 90 ? 19.545 -4.789 -15.763 1.00 83.56 90 SER A CA 1
ATOM 714 C C . SER A 1 90 ? 18.071 -5.061 -16.079 1.00 83.56 90 SER A C 1
ATOM 716 O O . SER A 1 90 ? 17.185 -4.566 -15.381 1.00 83.56 90 SER A O 1
ATOM 718 N N . GLU A 1 91 ? 17.784 -5.850 -17.117 1.00 86.25 91 GLU A N 1
ATOM 719 C CA . GLU A 1 91 ? 16.412 -6.238 -17.444 1.00 86.25 91 GLU A CA 1
ATOM 720 C C . GLU A 1 91 ? 15.790 -7.150 -16.377 1.00 86.25 91 GLU A C 1
ATOM 722 O O . GLU A 1 91 ? 14.620 -6.950 -16.039 1.00 86.25 91 GLU A O 1
ATOM 727 N N . LEU A 1 92 ? 16.563 -8.089 -15.817 1.00 86.50 92 LEU A N 1
ATOM 728 C CA . LEU A 1 92 ? 16.140 -8.932 -14.696 1.00 86.50 92 LEU A CA 1
ATOM 729 C C . LEU A 1 92 ? 15.878 -8.100 -13.434 1.00 86.50 92 LEU A C 1
ATOM 731 O O . LEU A 1 92 ? 14.823 -8.260 -12.824 1.00 86.50 92 LEU A O 1
ATOM 735 N N . SER A 1 93 ? 16.760 -7.159 -13.081 1.00 86.88 93 SER A N 1
ATOM 736 C CA . SER A 1 93 ? 16.563 -6.261 -11.930 1.00 86.88 93 SER A CA 1
ATOM 737 C C . SER A 1 93 ? 15.257 -5.485 -12.023 1.00 86.88 93 SER A C 1
ATOM 739 O O . SER A 1 93 ? 14.458 -5.474 -11.088 1.00 86.88 93 SER A O 1
ATOM 741 N N . VAL A 1 94 ? 15.006 -4.857 -13.177 1.00 90.62 94 VAL A N 1
ATOM 742 C CA . VAL A 1 94 ? 13.766 -4.105 -13.402 1.00 90.62 94 VAL A CA 1
ATOM 743 C C . VAL A 1 94 ? 12.561 -5.047 -13.377 1.00 90.62 94 VAL A C 1
ATOM 745 O O . VAL A 1 94 ? 11.516 -4.688 -12.837 1.00 90.62 94 VAL A O 1
ATOM 748 N N . TYR A 1 95 ? 12.685 -6.262 -13.916 1.00 92.06 95 TYR A N 1
ATOM 749 C CA . TYR A 1 95 ? 11.619 -7.259 -13.869 1.00 92.06 95 TYR A CA 1
ATOM 750 C C . TYR A 1 95 ? 11.257 -7.679 -12.444 1.00 92.06 95 TYR A C 1
ATOM 752 O O . TYR A 1 95 ? 10.081 -7.590 -12.083 1.00 92.06 95 TYR A O 1
ATOM 760 N N . TYR A 1 96 ? 12.234 -8.048 -11.616 1.00 91.25 96 TYR A N 1
ATOM 761 C CA . TYR A 1 96 ? 11.993 -8.403 -10.217 1.00 91.25 96 TYR A CA 1
ATOM 762 C C . TYR A 1 96 ? 11.469 -7.227 -9.396 1.00 91.25 96 TYR A C 1
ATOM 764 O O . TYR A 1 96 ? 10.552 -7.412 -8.598 1.00 91.25 96 TYR A O 1
ATOM 772 N N . LEU A 1 97 ? 11.952 -6.008 -9.649 1.00 94.44 97 LEU A N 1
ATOM 773 C CA . LEU A 1 97 ? 11.411 -4.811 -9.007 1.00 94.44 97 LEU A CA 1
ATOM 774 C C . LEU A 1 97 ? 9.934 -4.596 -9.374 1.00 94.44 97 LEU A C 1
ATOM 776 O O 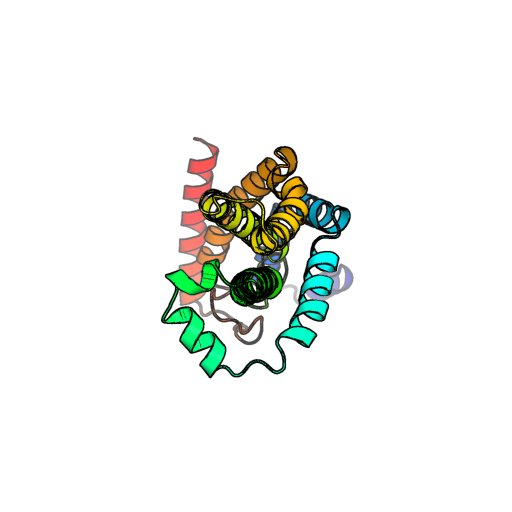. LEU A 1 97 ? 9.121 -4.282 -8.508 1.00 94.44 97 LEU A O 1
ATOM 780 N N . VAL A 1 98 ? 9.548 -4.831 -10.633 1.00 96.12 98 VAL A N 1
ATOM 781 C CA . VAL A 1 98 ? 8.141 -4.772 -11.066 1.00 96.12 98 VAL A CA 1
ATOM 782 C C . VAL A 1 98 ? 7.304 -5.893 -10.449 1.00 96.12 98 VAL A C 1
ATOM 784 O O . VAL A 1 98 ? 6.165 -5.635 -10.057 1.00 96.12 98 VAL A O 1
ATOM 787 N N . LEU A 1 99 ? 7.830 -7.117 -10.343 1.00 95.56 99 LEU A N 1
ATOM 788 C CA . LEU A 1 99 ? 7.149 -8.212 -9.642 1.00 95.56 99 LEU A CA 1
ATOM 789 C C . LEU A 1 99 ? 6.902 -7.850 -8.178 1.00 95.56 99 LEU A C 1
ATOM 791 O O . LEU A 1 99 ? 5.766 -7.955 -7.716 1.00 95.56 99 LEU A O 1
ATOM 795 N N . TRP A 1 100 ? 7.928 -7.337 -7.498 1.00 97.12 100 TRP A N 1
ATOM 796 C CA . TRP A 1 100 ? 7.822 -6.852 -6.131 1.00 97.12 100 TRP A CA 1
ATOM 797 C C . TRP A 1 100 ? 6.786 -5.732 -6.019 1.00 97.12 100 TRP A C 1
ATOM 799 O O . TRP A 1 100 ? 5.881 -5.834 -5.206 1.00 97.12 100 TRP A O 1
ATOM 809 N N . ILE A 1 101 ? 6.792 -4.709 -6.875 1.00 97.94 101 ILE A N 1
ATOM 810 C CA . ILE A 1 101 ? 5.753 -3.664 -6.842 1.00 97.94 101 ILE A CA 1
ATOM 811 C C . ILE A 1 101 ? 4.342 -4.258 -7.024 1.00 97.94 101 ILE A C 1
ATOM 813 O O . ILE A 1 101 ? 3.405 -3.885 -6.315 1.00 97.94 101 ILE A O 1
ATOM 817 N N . LEU A 1 102 ? 4.162 -5.177 -7.979 1.00 97.56 102 LEU A N 1
ATOM 818 C CA . LEU A 1 102 ? 2.857 -5.769 -8.295 1.00 97.56 102 LEU A CA 1
ATOM 819 C C . LEU A 1 102 ? 2.330 -6.708 -7.207 1.00 97.56 102 LEU A C 1
ATOM 821 O O . LEU A 1 102 ? 1.117 -6.908 -7.122 1.00 97.56 102 LEU A O 1
ATOM 825 N N . ASP A 1 103 ? 3.214 -7.234 -6.368 1.00 96.88 103 ASP A N 1
ATOM 826 C CA . ASP A 1 103 ? 2.873 -8.076 -5.228 1.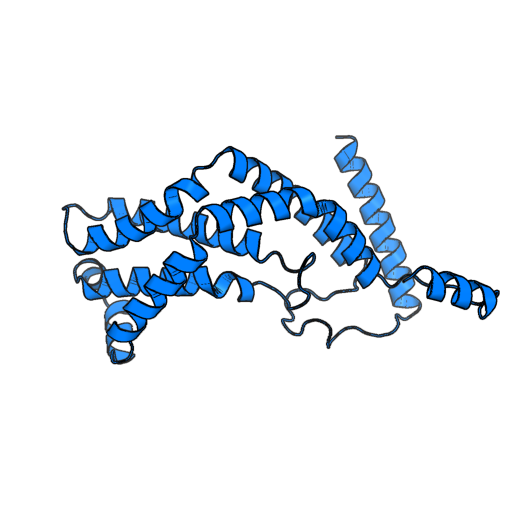00 96.88 103 ASP A CA 1
ATOM 827 C C . ASP A 1 103 ? 2.409 -7.263 -3.998 1.00 96.88 103 ASP A C 1
ATOM 829 O O . ASP A 1 103 ? 2.255 -7.796 -2.910 1.00 96.88 103 ASP A O 1
ATOM 833 N N . HIS A 1 104 ? 2.135 -5.959 -4.134 1.00 95.62 104 HIS A N 1
ATOM 834 C CA . HIS A 1 104 ? 1.747 -5.069 -3.022 1.00 95.62 104 HIS A CA 1
ATOM 835 C C . HIS A 1 104 ? 0.591 -5.566 -2.129 1.00 95.62 104 HIS A C 1
ATOM 837 O O . HIS A 1 104 ? 0.439 -5.109 -0.998 1.00 95.62 104 HIS A O 1
ATOM 843 N N . LYS A 1 105 ? -0.262 -6.465 -2.632 1.00 93.12 105 LYS A N 1
ATOM 844 C CA . LYS A 1 105 ? -1.383 -7.037 -1.873 1.00 93.12 105 LYS A CA 1
ATOM 845 C C . LYS A 1 105 ? -0.950 -8.099 -0.863 1.00 93.12 105 LYS A C 1
ATOM 847 O O . LYS A 1 105 ? -1.719 -8.366 0.052 1.00 93.12 105 LYS A O 1
ATOM 852 N N . SER A 1 106 ? 0.240 -8.685 -1.011 1.00 91.69 106 SER A N 1
ATOM 853 C CA . SER A 1 106 ? 0.759 -9.718 -0.102 1.00 91.69 106 SER A CA 1
ATOM 854 C C . SER A 1 106 ? 1.103 -9.194 1.296 1.00 91.69 106 SER A C 1
ATOM 856 O O . SER A 1 106 ? 1.269 -9.986 2.222 1.00 91.69 106 SER A O 1
ATOM 858 N N . GLU A 1 107 ? 1.181 -7.868 1.449 1.00 90.12 107 GLU A N 1
ATOM 859 C CA . GLU A 1 107 ? 1.285 -7.170 2.737 1.00 90.12 107 GLU A CA 1
ATOM 860 C C . GLU A 1 107 ? -0.041 -7.122 3.512 1.00 90.12 107 GLU A C 1
ATOM 862 O O . GLU A 1 107 ? -0.044 -6.754 4.681 1.00 90.12 107 GLU A O 1
ATOM 867 N N . GLY A 1 108 ? -1.170 -7.440 2.871 1.00 89.06 108 GLY A N 1
ATOM 868 C CA . GLY A 1 108 ? -2.464 -7.528 3.542 1.00 89.06 108 GLY A CA 1
ATOM 869 C C . GLY A 1 108 ? -2.662 -8.861 4.263 1.00 89.06 108 GLY A C 1
ATOM 870 O O . GLY A 1 108 ? -2.069 -9.880 3.907 1.00 89.06 108 GLY A O 1
ATOM 871 N N . ASP A 1 109 ? -3.570 -8.862 5.234 1.00 88.56 109 ASP A N 1
ATOM 872 C CA . ASP A 1 109 ? -3.966 -10.055 5.988 1.00 88.56 109 ASP A CA 1
ATOM 873 C C . ASP A 1 109 ? -5.180 -10.777 5.375 1.00 88.56 109 ASP A C 1
ATOM 875 O O . ASP A 1 109 ? -5.569 -11.849 5.845 1.00 88.56 109 ASP A O 1
ATOM 879 N N . GLY A 1 110 ? -5.796 -10.202 4.334 1.00 88.50 110 GLY A N 1
ATOM 880 C CA . GLY A 1 110 ? -6.961 -10.771 3.651 1.00 88.50 110 GLY A CA 1
ATOM 881 C C . GLY A 1 110 ? -8.307 -10.326 4.233 1.00 88.50 110 GLY A C 1
ATOM 882 O O . GLY A 1 110 ? -9.330 -10.959 3.972 1.00 88.50 110 GLY A O 1
ATOM 883 N N . TYR A 1 111 ? -8.334 -9.244 5.013 1.00 89.88 111 TYR A N 1
ATOM 884 C CA . TYR A 1 111 ? -9.561 -8.649 5.564 1.00 89.88 111 TYR A CA 1
ATOM 885 C C . TYR A 1 111 ? -10.218 -7.630 4.621 1.00 89.88 111 TYR A C 1
ATOM 887 O O . TYR A 1 111 ? -11.387 -7.271 4.795 1.00 89.88 111 TYR A O 1
ATOM 895 N N . GLY A 1 112 ? -9.475 -7.150 3.622 1.00 91.44 112 GLY A N 1
ATOM 896 C CA . GLY A 1 112 ? -9.885 -6.085 2.718 1.00 91.44 112 GLY A CA 1
ATOM 897 C C . GLY A 1 112 ? -9.927 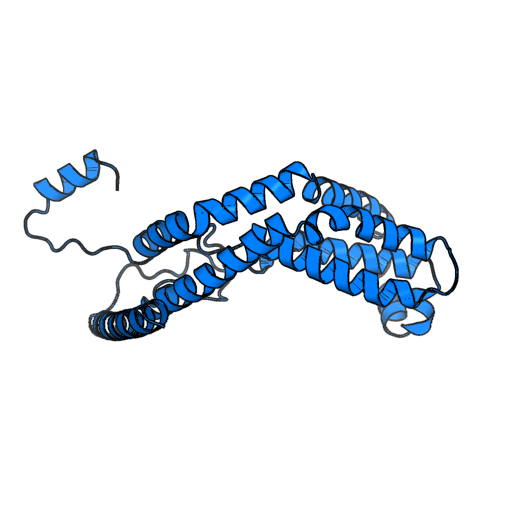-4.707 3.385 1.00 91.44 112 GLY A C 1
ATOM 898 O O . GLY A 1 112 ? -9.599 -4.526 4.556 1.00 91.44 112 GLY A O 1
ATOM 899 N N . PHE A 1 113 ? -10.344 -3.698 2.621 1.00 92.69 113 PHE A N 1
ATOM 900 C CA . PHE A 1 113 ? -10.511 -2.338 3.137 1.00 92.69 113 PHE A CA 1
ATOM 901 C C . PHE A 1 113 ? -11.613 -2.301 4.221 1.00 92.69 113 PHE A C 1
ATOM 903 O O . PHE A 1 113 ? -12.689 -2.877 4.006 1.00 92.69 113 PHE A O 1
ATOM 910 N N . PRO A 1 114 ? -11.397 -1.630 5.370 1.00 94.44 114 PRO A N 1
ATOM 911 C CA . PRO A 1 114 ? -10.319 -0.683 5.689 1.00 94.44 114 PRO A CA 1
ATOM 912 C C . PRO A 1 114 ? -9.105 -1.264 6.429 1.00 94.44 114 PRO A C 1
ATOM 914 O O . PRO A 1 114 ? -8.266 -0.490 6.871 1.00 94.44 114 PRO A O 1
ATOM 917 N N . PHE A 1 115 ? -9.017 -2.580 6.608 1.00 93.25 115 PHE A N 1
ATOM 918 C CA . PHE A 1 115 ? -7.930 -3.224 7.355 1.00 93.25 115 PHE A CA 1
ATOM 919 C C . PHE A 1 115 ? -6.683 -3.449 6.496 1.00 93.25 115 PHE A C 1
ATOM 921 O O . PHE A 1 115 ? -5.568 -3.284 6.976 1.00 93.25 115 PHE A O 1
ATOM 928 N N . ASP A 1 116 ? -6.881 -3.810 5.227 1.00 93.50 116 ASP A N 1
ATOM 929 C CA . ASP A 1 116 ? -5.805 -3.958 4.253 1.00 93.50 116 ASP A CA 1
ATOM 930 C C . ASP A 1 116 ? -5.642 -2.663 3.451 1.00 93.50 116 ASP A C 1
ATOM 932 O O . ASP A 1 116 ? -6.570 -2.184 2.786 1.00 93.50 116 ASP A O 1
ATOM 936 N N . HIS A 1 117 ? -4.428 -2.117 3.456 1.00 94.88 117 HIS A N 1
ATOM 937 C CA . HIS A 1 117 ? -4.106 -0.818 2.862 1.00 94.88 117 HIS A CA 1
ATOM 938 C C . HIS A 1 117 ? -3.508 -0.941 1.457 1.00 94.88 117 HIS A C 1
ATOM 940 O O . HIS A 1 117 ? -2.568 -0.240 1.099 1.00 94.88 117 HIS A O 1
ATOM 946 N N . CYS A 1 118 ? -4.084 -1.809 0.620 1.00 94.56 118 CYS A N 1
ATOM 947 C CA . CYS A 1 118 ? -3.522 -2.208 -0.677 1.00 94.56 118 CYS A CA 1
ATOM 948 C C . CYS A 1 118 ? -3.032 -1.045 -1.561 1.00 94.56 118 CYS A C 1
ATOM 950 O O . CYS A 1 118 ? -1.989 -1.174 -2.198 1.00 94.56 118 CYS A O 1
ATOM 952 N N . HIS A 1 119 ? -3.768 0.072 -1.635 1.00 96.25 119 HIS A N 1
ATOM 953 C CA . HIS A 1 119 ? -3.361 1.236 -2.436 1.00 96.25 119 HIS A CA 1
ATOM 954 C C . HIS A 1 119 ? -2.195 2.012 -1.807 1.00 96.25 119 HIS A C 1
ATOM 956 O O . HIS A 1 119 ? -1.330 2.487 -2.541 1.00 96.25 119 HIS A O 1
ATOM 962 N N . LEU A 1 120 ? -2.155 2.117 -0.473 1.00 97.50 120 LEU A N 1
ATOM 963 C CA . LEU A 1 120 ? -1.041 2.721 0.261 1.00 97.50 120 LEU A CA 1
ATOM 964 C C . LEU A 1 120 ? 0.232 1.899 0.059 1.00 97.50 120 LEU A C 1
ATOM 966 O O . LEU A 1 120 ? 1.246 2.460 -0.346 1.00 97.50 120 LEU A O 1
ATOM 970 N N . ASN A 1 121 ? 0.137 0.580 0.229 1.00 97.00 121 ASN A N 1
ATOM 971 C CA . ASN A 1 121 ? 1.249 -0.349 0.031 1.00 97.00 121 ASN A CA 1
ATOM 972 C C . ASN A 1 121 ? 1.785 -0.252 -1.403 1.00 97.00 121 ASN A C 1
ATOM 974 O O . ASN A 1 121 ? 2.987 -0.136 -1.625 1.00 97.00 121 ASN A O 1
ATOM 978 N N . PHE A 1 122 ? 0.891 -0.203 -2.399 1.00 98.06 122 PHE A N 1
ATOM 979 C CA . PHE A 1 122 ? 1.287 -0.017 -3.796 1.00 98.06 122 PHE A CA 1
ATOM 980 C C . PHE A 1 122 ? 2.053 1.293 -4.007 1.00 98.06 122 PHE A C 1
ATOM 982 O O . PHE A 1 122 ? 3.132 1.282 -4.593 1.00 98.06 122 PHE A O 1
ATOM 989 N N . TYR A 1 123 ? 1.540 2.411 -3.488 1.00 98.12 123 TYR A N 1
ATOM 990 C CA . TYR A 1 123 ? 2.220 3.705 -3.565 1.00 98.12 123 TYR A CA 1
ATOM 991 C C . TYR A 1 123 ? 3.583 3.703 -2.859 1.00 98.12 123 TYR A C 1
ATOM 993 O O . TYR A 1 123 ? 4.556 4.221 -3.403 1.00 98.12 123 TYR A O 1
ATOM 1001 N N . GLN A 1 124 ? 3.686 3.083 -1.682 1.00 97.50 124 GLN A N 1
ATOM 1002 C CA . GLN A 1 124 ? 4.951 2.959 -0.958 1.00 97.50 124 GLN A CA 1
ATOM 1003 C C . GLN A 1 124 ? 5.978 2.137 -1.743 1.00 97.50 124 GLN A C 1
ATOM 1005 O O . GLN A 1 124 ? 7.129 2.561 -1.839 1.00 97.50 124 GLN A O 1
ATOM 1010 N N . ARG A 1 125 ? 5.566 1.029 -2.378 1.00 97.94 125 ARG A N 1
ATOM 1011 C CA . ARG A 1 125 ? 6.449 0.249 -3.260 1.00 97.94 125 ARG A CA 1
ATOM 1012 C C . ARG A 1 125 ? 6.889 1.050 -4.490 1.00 97.94 125 ARG A C 1
ATOM 1014 O O . ARG A 1 125 ? 8.054 0.971 -4.869 1.00 97.94 125 ARG A O 1
ATOM 1021 N N . LEU A 1 126 ? 6.017 1.881 -5.073 1.00 97.94 126 LEU A N 1
ATOM 1022 C CA . LEU A 1 126 ? 6.407 2.811 -6.146 1.00 97.94 126 LEU A CA 1
ATOM 1023 C C . LEU A 1 126 ? 7.454 3.827 -5.664 1.00 97.94 126 LEU A C 1
ATOM 1025 O O . LEU A 1 126 ? 8.463 4.022 -6.336 1.00 97.94 126 LEU A O 1
ATOM 1029 N N . LYS A 1 127 ? 7.254 4.440 -4.490 1.00 97.50 127 LYS A N 1
ATOM 1030 C CA . LYS A 1 127 ? 8.200 5.411 -3.914 1.00 97.50 127 LYS A CA 1
ATOM 1031 C C . LYS A 1 127 ? 9.556 4.773 -3.591 1.00 97.50 127 LYS A C 1
ATOM 1033 O O . LYS A 1 127 ? 10.593 5.355 -3.894 1.00 97.50 127 LYS A O 1
ATOM 1038 N N . ALA A 1 128 ? 9.556 3.564 -3.034 1.00 97.38 128 ALA A N 1
ATOM 1039 C CA . ALA A 1 128 ? 10.778 2.810 -2.766 1.00 97.38 128 ALA A CA 1
ATOM 1040 C C . ALA A 1 128 ? 11.525 2.459 -4.061 1.00 97.38 128 ALA A C 1
ATOM 1042 O O . ALA A 1 128 ? 12.719 2.718 -4.170 1.00 97.38 128 ALA A O 1
ATOM 1043 N N . ALA A 1 129 ? 10.816 1.953 -5.076 1.00 96.69 129 ALA A N 1
ATOM 1044 C CA . ALA A 1 129 ? 11.400 1.681 -6.386 1.00 96.69 129 ALA A CA 1
ATOM 1045 C C . ALA A 1 129 ? 11.985 2.945 -7.032 1.00 96.69 129 ALA A C 1
ATOM 1047 O O . ALA A 1 129 ? 13.061 2.890 -7.617 1.00 96.69 129 ALA A O 1
ATOM 1048 N N . TYR A 1 130 ? 11.307 4.087 -6.894 1.00 96.00 130 TYR A N 1
ATOM 1049 C CA . TYR A 1 130 ? 11.801 5.378 -7.366 1.00 96.00 130 TYR A CA 1
ATOM 1050 C C . TYR A 1 130 ? 13.132 5.768 -6.707 1.00 96.00 130 TYR A C 1
ATOM 1052 O O . TYR A 1 130 ? 14.062 6.131 -7.424 1.00 96.00 130 TYR A O 1
ATOM 1060 N N . SER A 1 131 ? 13.251 5.625 -5.379 1.00 94.81 131 SER A N 1
ATOM 1061 C CA . SER A 1 131 ? 14.504 5.884 -4.646 1.00 94.81 131 SER A CA 1
ATOM 1062 C C . SER A 1 131 ? 15.628 4.952 -5.092 1.00 94.81 131 SER A C 1
ATOM 1064 O O . SER A 1 131 ? 16.688 5.427 -5.491 1.00 94.81 131 SER A O 1
ATOM 1066 N N . ILE A 1 132 ? 15.361 3.639 -5.126 1.00 92.25 132 ILE A N 1
ATOM 1067 C CA . ILE A 1 132 ? 16.333 2.616 -5.543 1.00 92.25 132 ILE A CA 1
ATOM 1068 C C . ILE A 1 132 ? 16.860 2.922 -6.946 1.00 92.25 132 ILE A C 1
ATOM 1070 O O . ILE A 1 132 ? 18.063 2.872 -7.192 1.00 92.25 132 ILE A O 1
ATOM 1074 N N . ILE A 1 133 ? 15.966 3.255 -7.882 1.00 90.81 133 ILE A N 1
ATOM 1075 C CA . ILE A 1 133 ? 16.373 3.592 -9.245 1.00 90.81 133 ILE A CA 1
ATOM 1076 C C . ILE A 1 133 ? 17.214 4.868 -9.260 1.00 90.81 133 ILE A C 1
ATOM 1078 O O . ILE A 1 133 ? 18.208 4.905 -9.976 1.00 90.81 133 ILE A O 1
ATOM 1082 N N . ASN A 1 134 ? 16.840 5.894 -8.495 1.00 88.38 134 ASN A N 1
ATOM 1083 C CA . ASN A 1 134 ? 17.585 7.147 -8.453 1.00 88.38 134 ASN A CA 1
ATOM 1084 C C . ASN A 1 134 ? 19.011 6.941 -7.917 1.00 88.38 134 ASN A C 1
ATOM 1086 O O . ASN A 1 134 ? 19.959 7.441 -8.512 1.00 88.38 134 ASN A O 1
ATOM 1090 N N . GLU A 1 135 ? 19.170 6.141 -6.861 1.00 86.31 135 GLU A N 1
ATOM 1091 C CA . GLU A 1 135 ? 20.475 5.765 -6.303 1.00 86.31 135 GLU A CA 1
ATOM 1092 C C . GLU A 1 135 ? 21.309 4.982 -7.325 1.00 86.31 135 GLU A C 1
ATOM 1094 O O . GLU A 1 135 ? 22.428 5.371 -7.662 1.00 86.31 135 GLU A O 1
ATOM 1099 N N . VAL A 1 136 ? 20.739 3.923 -7.903 1.00 80.75 136 VAL A N 1
ATOM 1100 C CA . VAL A 1 136 ? 21.440 3.044 -8.851 1.00 80.75 136 VAL A CA 1
ATOM 1101 C C . VAL A 1 136 ? 21.747 3.749 -10.178 1.00 80.75 136 VAL A C 1
ATOM 1103 O O . VAL A 1 136 ? 22.766 3.466 -10.805 1.00 80.75 136 VAL A O 1
ATOM 1106 N N . ALA A 1 137 ? 20.911 4.693 -10.618 1.00 74.50 137 ALA A N 1
ATOM 1107 C CA . ALA A 1 137 ? 21.130 5.446 -11.851 1.00 74.50 137 ALA A CA 1
ATOM 1108 C C . ALA A 1 137 ? 22.413 6.292 -11.808 1.00 74.50 137 ALA A C 1
ATOM 1110 O O . ALA A 1 137 ? 23.034 6.472 -12.858 1.00 74.50 137 ALA A O 1
ATOM 1111 N N . THR A 1 138 ? 22.833 6.756 -10.623 1.00 73.62 138 THR A N 1
ATOM 1112 C CA . THR A 1 138 ? 24.093 7.505 -10.447 1.00 73.62 138 THR A CA 1
ATOM 1113 C C . THR A 1 138 ? 25.341 6.656 -10.700 1.00 73.62 138 THR A C 1
ATOM 1115 O O . THR A 1 138 ? 26.391 7.199 -11.033 1.00 73.62 138 THR A O 1
ATOM 1118 N N . LEU A 1 139 ? 25.223 5.326 -10.623 1.00 72.50 139 LEU A N 1
ATOM 1119 C CA . LEU A 1 139 ? 26.331 4.388 -10.823 1.00 72.50 139 LEU A CA 1
ATOM 1120 C C . LEU A 1 139 ? 26.641 4.125 -12.307 1.00 72.50 139 LEU A C 1
ATOM 1122 O O . LEU A 1 139 ? 27.671 3.538 -12.632 1.00 72.50 139 LEU A O 1
ATOM 1126 N N . TYR A 1 140 ? 25.770 4.548 -13.229 1.00 66.19 140 TYR A N 1
ATOM 1127 C CA . TYR A 1 140 ? 25.993 4.376 -14.665 1.00 66.19 140 TYR A CA 1
ATOM 1128 C C . TYR A 1 140 ? 26.719 5.588 -15.256 1.00 66.19 140 TYR A C 1
ATOM 1130 O O . TYR A 1 140 ? 26.118 6.636 -15.481 1.00 66.19 140 TYR A O 1
ATOM 1138 N N . SER A 1 141 ? 27.999 5.422 -15.596 1.00 58.06 141 SER A N 1
ATOM 1139 C CA . SER A 1 141 ? 28.837 6.498 -16.152 1.00 58.06 141 SER A CA 1
ATOM 1140 C C . SER A 1 141 ? 28.538 6.853 -17.620 1.00 58.06 141 SER A C 1
ATOM 1142 O O . SER A 1 141 ? 28.987 7.891 -18.097 1.00 58.06 141 SER A O 1
ATOM 1144 N N . ILE A 1 142 ? 27.805 6.011 -18.369 1.00 63.75 142 ILE A N 1
ATOM 1145 C CA . ILE A 1 142 ? 27.564 6.188 -19.816 1.00 63.75 142 ILE A CA 1
ATOM 1146 C C . ILE A 1 142 ? 26.116 5.828 -20.180 1.00 63.75 142 ILE A C 1
ATOM 1148 O O . ILE A 1 142 ? 25.585 4.805 -19.743 1.00 63.75 142 ILE A O 1
ATOM 1152 N N . LYS A 1 143 ? 25.491 6.632 -21.058 1.00 65.12 143 LYS A N 1
ATOM 1153 C CA . LYS A 1 143 ? 24.184 6.328 -21.665 1.00 65.12 143 LYS A CA 1
ATOM 1154 C C . LYS A 1 143 ? 24.256 5.049 -22.503 1.00 65.12 143 LYS A C 1
ATOM 1156 O O . LYS A 1 143 ? 24.713 5.070 -23.642 1.00 65.12 143 LYS A O 1
ATOM 1161 N N . ASN A 1 144 ? 23.754 3.939 -21.968 1.00 73.94 144 ASN A N 1
ATOM 1162 C CA . ASN A 1 144 ? 23.715 2.642 -22.648 1.00 73.94 144 ASN A CA 1
ATOM 1163 C C . ASN A 1 144 ? 22.302 2.015 -22.610 1.00 73.94 144 ASN A C 1
ATOM 1165 O O . ASN A 1 144 ? 21.347 2.592 -22.081 1.00 73.94 144 ASN A O 1
ATOM 1169 N N . LYS A 1 145 ? 22.131 0.836 -23.228 1.00 75.75 145 LYS A N 1
ATOM 1170 C CA . LYS A 1 145 ? 20.833 0.129 -23.262 1.00 75.75 145 LYS A CA 1
ATOM 1171 C C . LYS A 1 145 ? 20.332 -0.248 -21.853 1.00 75.75 145 LYS A C 1
ATOM 1173 O O . LYS A 1 145 ? 19.123 -0.218 -21.637 1.00 75.75 145 LYS A O 1
ATOM 1178 N N . ASN A 1 146 ? 21.237 -0.518 -20.911 1.00 75.31 146 ASN A N 1
ATOM 1179 C CA . ASN A 1 146 ? 20.931 -0.856 -19.514 1.00 75.31 146 ASN A CA 1
ATOM 1180 C C . ASN A 1 146 ? 20.271 0.331 -18.803 1.00 75.31 146 ASN A C 1
ATOM 1182 O O . ASN A 1 146 ? 19.215 0.203 -18.185 1.00 75.31 146 ASN A O 1
ATOM 1186 N N . GLN A 1 147 ? 20.835 1.524 -18.988 1.00 79.44 147 GLN A N 1
ATOM 1187 C CA . GLN A 1 147 ? 20.294 2.751 -18.417 1.00 79.44 147 GLN A CA 1
ATOM 1188 C C . GLN A 1 147 ? 18.879 3.043 -18.943 1.00 79.44 147 GLN A C 1
ATOM 1190 O O . GLN A 1 147 ? 18.000 3.453 -18.187 1.00 79.44 147 GLN A O 1
ATOM 1195 N N . LYS A 1 148 ? 18.625 2.795 -20.239 1.00 85.69 148 LYS A N 1
ATOM 1196 C CA . LYS A 1 148 ? 17.321 3.073 -20.870 1.00 85.69 148 LYS A CA 1
ATOM 1197 C C . LYS A 1 148 ? 16.170 2.315 -20.215 1.00 85.69 148 LYS A C 1
ATOM 1199 O O . LYS A 1 148 ? 15.089 2.884 -20.069 1.00 85.69 148 LYS A O 1
ATOM 1204 N N . ILE A 1 149 ? 16.361 1.045 -19.850 1.00 85.75 149 ILE A N 1
ATOM 1205 C CA . ILE A 1 149 ? 15.277 0.267 -19.240 1.00 85.75 149 ILE A CA 1
ATOM 1206 C C . ILE A 1 149 ? 14.988 0.707 -17.802 1.00 85.75 149 ILE A C 1
ATOM 1208 O O . ILE A 1 149 ? 13.820 0.816 -17.427 1.00 85.75 149 ILE A O 1
ATOM 1212 N N . ILE A 1 150 ? 16.030 1.033 -17.040 1.00 87.62 150 ILE A N 1
ATOM 1213 C CA . ILE A 1 150 ? 15.917 1.550 -15.673 1.00 87.62 150 ILE A CA 1
ATOM 1214 C C . ILE A 1 150 ? 15.187 2.902 -15.681 1.00 87.62 150 ILE A C 1
ATOM 1216 O O . ILE A 1 150 ? 14.169 3.065 -15.004 1.00 87.62 150 ILE A O 1
ATOM 1220 N N . TRP A 1 151 ? 15.619 3.835 -16.538 1.00 89.00 151 TRP A N 1
ATOM 1221 C CA . TRP A 1 151 ? 14.969 5.141 -16.690 1.00 89.00 151 TRP A CA 1
ATOM 1222 C C . TRP A 1 151 ? 13.529 5.040 -17.186 1.00 89.00 151 TRP A C 1
ATOM 1224 O O . TRP A 1 151 ? 12.689 5.852 -16.808 1.00 89.00 151 TRP A O 1
ATOM 1234 N N . LYS A 1 152 ? 13.201 4.034 -18.005 1.00 91.12 152 LYS A N 1
ATOM 1235 C CA . LYS A 1 152 ? 11.819 3.822 -18.443 1.00 91.12 152 LYS A CA 1
ATOM 1236 C C . LYS A 1 152 ? 10.886 3.559 -17.259 1.00 91.12 152 LYS A C 1
ATOM 1238 O O . LYS A 1 152 ? 9.805 4.142 -17.216 1.00 91.12 152 LYS A O 1
ATOM 1243 N N . LEU A 1 153 ? 11.296 2.708 -16.313 1.00 92.88 153 LEU A N 1
ATOM 1244 C CA . LEU A 1 153 ? 10.516 2.471 -15.096 1.00 92.88 153 LEU A CA 1
ATOM 1245 C C . LEU A 1 153 ? 10.456 3.742 -14.239 1.00 92.88 153 LEU A C 1
ATOM 1247 O O . LEU A 1 153 ? 9.362 4.142 -13.845 1.00 92.88 153 LEU A O 1
ATOM 1251 N N . TYR A 1 154 ? 11.586 4.426 -14.040 1.00 93.31 154 TYR A N 1
ATOM 1252 C CA . TYR A 1 154 ? 11.631 5.699 -13.312 1.00 93.31 154 TYR A CA 1
ATOM 1253 C C . TYR A 1 154 ? 10.627 6.720 -13.860 1.00 93.31 154 TYR A C 1
ATOM 1255 O O . TYR A 1 154 ? 9.790 7.227 -13.119 1.00 93.31 154 TYR A O 1
ATOM 1263 N N . HIS A 1 155 ? 10.641 6.979 -15.170 1.00 92.25 155 HIS A N 1
ATOM 1264 C CA . HIS A 1 155 ? 9.744 7.960 -15.779 1.00 92.25 155 HIS A CA 1
ATOM 1265 C C . HIS A 1 155 ? 8.272 7.543 -15.704 1.00 92.25 155 HIS A C 1
ATOM 1267 O O . HIS A 1 155 ? 7.417 8.415 -15.573 1.00 92.25 155 HIS A O 1
ATOM 1273 N N . SER A 1 156 ? 7.972 6.237 -15.730 1.00 93.19 156 SER A N 1
ATOM 1274 C CA . SER A 1 156 ? 6.592 5.753 -15.573 1.00 93.19 156 SER A CA 1
ATOM 1275 C C . SER A 1 156 ? 6.016 6.017 -14.177 1.00 93.19 156 SER A C 1
ATOM 1277 O O . SER A 1 156 ? 4.818 6.249 -14.043 1.00 93.19 156 SER A O 1
ATOM 1279 N N . ILE A 1 157 ? 6.856 6.035 -13.134 1.00 95.44 157 ILE A N 1
ATOM 1280 C CA . ILE A 1 157 ? 6.410 6.220 -11.742 1.00 95.44 157 ILE A CA 1
ATOM 1281 C C . ILE A 1 157 ? 6.639 7.645 -11.214 1.00 95.44 157 ILE A C 1
ATOM 1283 O O . ILE A 1 157 ? 5.965 8.053 -10.268 1.00 95.44 157 ILE A O 1
ATOM 1287 N N . LYS A 1 158 ? 7.535 8.420 -11.844 1.00 95.00 158 LYS A N 1
ATOM 1288 C CA . LYS A 1 158 ? 7.963 9.764 -11.419 1.00 95.00 158 LYS A CA 1
ATOM 1289 C C . LYS A 1 158 ? 6.795 10.694 -11.101 1.00 95.00 158 LYS A C 1
ATOM 1291 O O . LYS A 1 158 ? 6.702 11.204 -9.992 1.00 95.00 158 LYS A O 1
ATOM 1296 N N . ASN A 1 159 ? 5.871 10.855 -12.047 1.00 94.12 159 ASN A N 1
ATOM 1297 C CA . ASN A 1 159 ? 4.764 11.809 -11.920 1.00 94.12 159 ASN A CA 1
ATOM 1298 C C . ASN A 1 159 ? 3.810 11.488 -10.757 1.00 94.12 159 ASN A C 1
ATOM 1300 O O . ASN A 1 159 ? 3.062 12.358 -10.330 1.00 94.12 159 ASN A O 1
ATOM 1304 N N . ILE A 1 160 ? 3.803 10.242 -10.274 1.00 95.81 160 ILE A N 1
ATOM 1305 C CA . ILE A 1 160 ? 2.999 9.819 -9.122 1.00 95.81 160 ILE A CA 1
ATOM 1306 C C . ILE A 1 160 ? 3.755 10.111 -7.829 1.00 95.81 160 ILE A C 1
ATOM 1308 O O . ILE A 1 160 ? 3.170 10.611 -6.875 1.00 95.81 160 ILE A O 1
ATOM 1312 N N . VAL A 1 161 ? 5.043 9.762 -7.792 1.00 95.75 161 VAL A N 1
ATOM 1313 C CA . VAL A 1 161 ? 5.877 9.861 -6.587 1.00 95.75 161 VAL A CA 1
ATOM 1314 C C . VAL A 1 161 ? 6.225 11.314 -6.255 1.00 95.75 161 VAL A C 1
ATOM 1316 O O . VAL A 1 161 ? 6.309 11.656 -5.082 1.00 95.75 161 VAL A O 1
ATOM 1319 N N . GLU A 1 162 ? 6.386 12.171 -7.264 1.00 95.81 162 GLU A N 1
ATOM 1320 C CA . GLU A 1 162 ? 6.696 13.598 -7.088 1.00 95.81 162 GLU A CA 1
ATOM 1321 C C . GLU A 1 162 ? 5.449 14.491 -6.941 1.00 95.81 162 GLU A C 1
ATOM 1323 O O . GLU A 1 162 ? 5.563 15.714 -6.817 1.00 95.81 162 GLU A O 1
ATOM 1328 N N . ASP A 1 163 ? 4.242 13.917 -6.943 1.00 96.50 163 ASP A N 1
ATOM 1329 C CA . ASP A 1 163 ? 3.020 14.678 -6.684 1.00 96.50 163 ASP A CA 1
ATOM 1330 C C . ASP A 1 163 ? 2.930 15.044 -5.193 1.00 96.50 163 ASP A C 1
ATOM 1332 O O . ASP A 1 163 ? 2.397 14.303 -4.364 1.00 96.50 163 ASP A O 1
ATOM 1336 N N . SER A 1 164 ? 3.416 16.240 -4.853 1.00 95.50 164 SER A N 1
ATOM 1337 C CA . SER A 1 164 ? 3.395 16.764 -3.480 1.00 95.50 164 SER A CA 1
ATOM 1338 C C . SER A 1 164 ? 1.989 16.873 -2.874 1.00 95.50 164 SER A C 1
ATOM 1340 O O . SER A 1 164 ? 1.833 16.820 -1.651 1.00 95.50 164 SER A O 1
ATOM 1342 N N . LYS A 1 165 ? 0.934 17.019 -3.691 1.00 96.06 165 LYS A N 1
ATOM 1343 C CA . LYS A 1 165 ? -0.449 17.038 -3.187 1.00 96.06 165 LYS A CA 1
ATOM 1344 C C . LYS A 1 165 ? -0.881 15.634 -2.787 1.00 96.06 165 LYS A C 1
ATOM 1346 O O . LYS A 1 165 ? -1.522 15.473 -1.747 1.00 96.06 165 LYS A O 1
ATOM 1351 N N . LEU A 1 166 ? -0.529 14.635 -3.596 1.00 95.94 166 LEU A N 1
ATOM 1352 C CA . LEU A 1 166 ? -0.768 13.232 -3.279 1.00 95.94 166 LEU A CA 1
ATOM 1353 C C . LEU A 1 166 ? 0.024 12.797 -2.045 1.00 95.94 166 LEU A C 1
ATOM 1355 O O . LEU A 1 166 ? -0.538 12.147 -1.165 1.00 95.94 166 LEU A O 1
ATOM 1359 N N . GLU A 1 167 ? 1.288 13.201 -1.942 1.00 96.19 167 GLU A N 1
ATOM 1360 C CA . GLU A 1 167 ? 2.140 12.890 -0.794 1.00 96.19 167 GLU A CA 1
ATOM 1361 C C . GLU A 1 167 ? 1.536 13.402 0.518 1.00 96.19 167 GLU A C 1
ATOM 1363 O O . GLU A 1 167 ? 1.347 12.619 1.447 1.00 96.19 167 GLU A O 1
ATOM 1368 N N . LYS A 1 168 ? 1.073 14.659 0.556 1.00 96.75 168 LYS A N 1
ATOM 1369 C CA . LYS A 1 168 ? 0.364 15.210 1.726 1.00 96.75 168 LYS A CA 1
ATOM 1370 C C . LYS A 1 168 ? -0.865 14.385 2.116 1.00 96.75 168 LYS A C 1
ATOM 1372 O O . LYS A 1 168 ? -1.145 14.213 3.301 1.00 96.75 168 LYS A O 1
ATOM 1377 N N . LYS A 1 169 ? -1.614 13.862 1.137 1.00 96.62 169 LYS A N 1
ATOM 1378 C CA . LYS A 1 169 ? -2.760 12.974 1.398 1.00 96.62 169 LYS A CA 1
ATOM 1379 C C . LYS A 1 169 ? -2.324 11.624 1.953 1.00 96.62 169 LYS A C 1
ATOM 1381 O O . LYS A 1 169 ? -2.989 11.092 2.836 1.00 96.62 169 LYS A O 1
ATOM 1386 N N . VAL A 1 170 ? -1.212 11.082 1.471 1.00 97.12 170 VAL A N 1
ATOM 1387 C CA . VAL A 1 170 ? -0.627 9.847 1.999 1.00 97.12 170 VAL A CA 1
ATOM 1388 C C . VAL A 1 170 ? -0.122 10.040 3.430 1.00 97.12 170 VAL A C 1
ATOM 1390 O O . VAL A 1 170 ? -0.331 9.162 4.264 1.00 97.12 170 VAL A O 1
ATOM 1393 N N . ASP A 1 171 ? 0.475 11.182 3.758 1.00 97.06 171 ASP A N 1
ATOM 1394 C CA . ASP A 1 171 ? 0.930 11.458 5.123 1.00 97.06 171 ASP A CA 1
ATOM 1395 C C . ASP A 1 171 ? -0.250 11.608 6.092 1.00 97.06 171 ASP A C 1
ATOM 1397 O O . ASP A 1 171 ? -0.253 10.998 7.163 1.00 97.06 171 ASP A O 1
ATOM 1401 N N . GLN A 1 172 ? -1.318 12.296 5.671 1.00 96.50 172 GLN A N 1
ATOM 1402 C CA . GLN A 1 172 ? -2.590 12.320 6.405 1.00 96.50 172 GLN A CA 1
ATOM 1403 C C . GLN A 1 172 ? -3.156 10.907 6.605 1.00 96.50 172 GLN A C 1
ATOM 1405 O O . GLN A 1 172 ? -3.588 10.568 7.708 1.00 96.50 172 GLN A O 1
ATOM 1410 N N . TYR A 1 173 ? -3.114 10.061 5.569 1.00 97.38 173 TYR A N 1
ATOM 1411 C CA . TYR A 1 173 ? -3.526 8.660 5.666 1.00 97.38 173 TYR A CA 1
ATOM 1412 C C . TYR A 1 173 ? -2.727 7.929 6.752 1.00 97.38 173 TYR A C 1
ATOM 1414 O O . TYR A 1 173 ? -3.313 7.255 7.598 1.00 97.38 173 TYR A O 1
ATOM 1422 N N . LYS A 1 174 ? -1.395 8.052 6.748 1.00 97.00 174 LYS A N 1
ATOM 1423 C CA . LYS A 1 174 ? -0.509 7.348 7.688 1.00 97.00 174 LYS A CA 1
ATOM 1424 C C . LYS A 1 174 ? -0.747 7.758 9.139 1.00 97.00 174 LYS A C 1
ATOM 1426 O O . LYS A 1 174 ? -0.786 6.887 9.999 1.00 97.00 174 LYS A O 1
ATOM 1431 N N . ILE A 1 175 ? -0.968 9.047 9.406 1.00 95.12 175 ILE A N 1
ATOM 1432 C CA . ILE A 1 175 ? -1.307 9.533 10.755 1.00 95.12 175 ILE A CA 1
ATOM 1433 C C . ILE A 1 175 ? -2.579 8.843 11.257 1.00 95.12 175 ILE A C 1
ATOM 1435 O O . ILE A 1 175 ? -2.609 8.283 12.354 1.00 95.12 175 ILE A O 1
ATOM 1439 N N . LYS A 1 176 ? -3.620 8.825 10.420 1.00 95.62 176 LYS A N 1
ATOM 1440 C CA . LYS A 1 176 ? -4.883 8.152 10.734 1.00 95.62 176 LYS A CA 1
ATOM 1441 C C . LYS A 1 176 ? -4.702 6.646 10.923 1.00 95.62 176 LYS A C 1
ATOM 1443 O O . LYS A 1 176 ? -5.331 6.057 11.799 1.00 95.62 176 LYS A O 1
ATOM 1448 N N . LEU A 1 177 ? -3.845 6.028 10.112 1.00 95.69 177 LEU A N 1
ATOM 1449 C CA . LEU A 1 177 ? -3.544 4.604 10.191 1.00 95.69 177 LEU A CA 1
ATOM 1450 C C . LEU A 1 177 ? -2.910 4.248 11.535 1.00 95.69 177 LEU A C 1
ATOM 1452 O O . LEU A 1 177 ? -3.316 3.264 12.144 1.00 95.69 177 LEU A O 1
ATOM 1456 N N . THR A 1 178 ? -1.991 5.067 12.045 1.00 94.56 178 THR A N 1
ATOM 1457 C CA . THR A 1 178 ? -1.405 4.859 13.376 1.00 94.56 178 THR A CA 1
ATOM 1458 C C . THR A 1 178 ? -2.485 4.793 14.457 1.00 94.56 178 THR A C 1
ATOM 1460 O O . THR A 1 178 ? -2.537 3.821 15.210 1.00 94.56 178 THR A O 1
ATOM 1463 N N . VAL A 1 179 ? -3.407 5.762 14.480 1.00 94.69 179 VAL A N 1
ATOM 1464 C CA . VAL A 1 179 ? -4.509 5.800 15.461 1.00 94.69 179 VAL A CA 1
ATOM 1465 C C . VAL A 1 179 ? -5.453 4.604 15.295 1.00 94.69 179 VAL A C 1
ATOM 1467 O O . VAL A 1 179 ? -5.868 3.985 16.275 1.00 94.69 179 VAL A O 1
ATOM 1470 N N . PHE A 1 180 ? -5.783 4.239 14.054 1.00 94.75 180 PHE A N 1
ATOM 1471 C CA . PHE A 1 180 ? -6.638 3.086 13.775 1.00 94.75 180 PHE A CA 1
ATOM 1472 C C . PHE A 1 180 ? -6.008 1.763 14.225 1.00 94.75 180 PHE A C 1
ATOM 1474 O O . PHE A 1 180 ? -6.699 0.922 14.800 1.00 94.75 180 PHE A O 1
ATOM 1481 N N . SER A 1 181 ? -4.707 1.584 13.999 1.00 92.75 181 SER A N 1
ATOM 1482 C CA . SER A 1 181 ? -3.961 0.398 14.424 1.00 92.75 181 SER A CA 1
ATOM 1483 C C . SER A 1 181 ? -3.891 0.288 15.948 1.00 92.75 181 SER A C 1
ATOM 1485 O O . SER A 1 181 ? -4.068 -0.803 16.489 1.00 92.75 181 SER A O 1
ATOM 1487 N N . GLU A 1 182 ? -3.710 1.403 16.663 1.00 93.38 182 GLU A N 1
ATOM 1488 C CA . GLU A 1 182 ? -3.791 1.441 18.132 1.00 93.38 182 GLU A CA 1
ATOM 1489 C C . GLU A 1 182 ? -5.181 0.996 18.627 1.00 93.38 182 GLU A C 1
ATOM 1491 O O . GLU A 1 182 ? -5.286 0.125 19.496 1.00 93.38 182 GLU A O 1
ATOM 1496 N N . LEU A 1 183 ? -6.259 1.510 18.022 1.00 93.62 183 LEU A N 1
ATOM 1497 C CA . LEU A 1 183 ? -7.627 1.098 18.351 1.00 93.62 183 LEU A CA 1
ATOM 1498 C C . LEU A 1 183 ? -7.882 -0.387 18.039 1.00 93.62 183 LEU A C 1
ATOM 1500 O O . LEU A 1 183 ? -8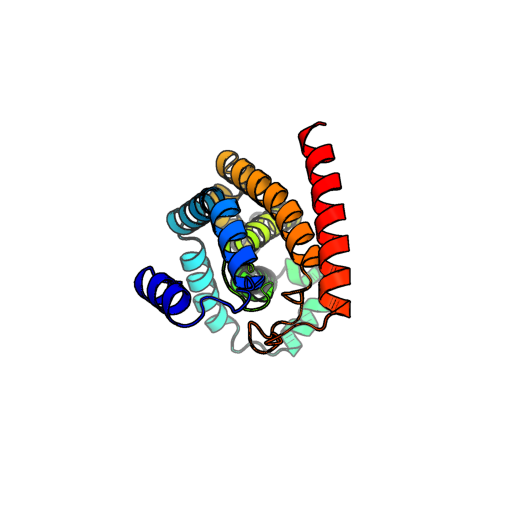.463 -1.102 18.861 1.00 93.62 183 LEU A O 1
ATOM 1504 N N . ARG A 1 184 ? -7.440 -0.870 16.868 1.00 91.69 184 ARG A N 1
ATOM 1505 C CA . ARG A 1 184 ? -7.551 -2.281 16.454 1.00 91.69 184 ARG A CA 1
ATOM 1506 C C . ARG A 1 184 ? -6.890 -3.202 17.476 1.00 91.69 184 ARG A C 1
ATOM 1508 O O . ARG A 1 184 ? -7.503 -4.194 17.877 1.00 91.69 184 ARG A O 1
ATOM 1515 N N . LYS A 1 185 ? -5.682 -2.852 17.924 1.00 90.56 185 LYS A N 1
ATOM 1516 C CA . LYS A 1 185 ? -4.939 -3.596 18.951 1.00 90.56 185 LYS A CA 1
ATOM 1517 C C . LYS A 1 185 ? -5.677 -3.602 20.285 1.00 90.56 185 LYS A C 1
ATOM 1519 O O . LYS A 1 185 ? -5.842 -4.666 20.877 1.00 90.56 185 LYS A O 1
ATOM 1524 N N . SER A 1 186 ? -6.202 -2.455 20.716 1.00 91.81 186 SER A N 1
ATOM 1525 C CA . SER A 1 186 ? -6.978 -2.341 21.959 1.00 91.81 186 SER A CA 1
ATOM 1526 C C . SER A 1 186 ? -8.252 -3.190 21.968 1.00 91.81 186 SER A C 1
ATOM 1528 O O . SER A 1 186 ? -8.634 -3.721 23.010 1.00 91.81 186 SER A O 1
ATOM 1530 N N . LEU A 1 187 ? -8.900 -3.357 20.812 1.00 88.62 187 LEU A N 1
ATOM 1531 C CA . LEU A 1 187 ? -10.096 -4.194 20.673 1.00 88.62 187 LEU A CA 1
ATOM 1532 C C . LEU A 1 187 ? -9.794 -5.691 20.511 1.00 88.62 187 LEU A C 1
ATOM 1534 O O . LEU A 1 187 ? -10.738 -6.488 20.520 1.00 88.62 187 LEU A O 1
ATOM 1538 N N . ALA A 1 188 ? -8.517 -6.068 20.354 1.00 77.56 188 ALA A N 1
ATOM 1539 C CA . ALA A 1 188 ? -8.008 -7.443 20.282 1.00 77.56 188 ALA A CA 1
ATOM 1540 C C . ALA A 1 188 ? -8.808 -8.383 19.354 1.00 77.56 188 ALA A C 1
ATOM 1542 O O . ALA A 1 188 ? -8.901 -9.582 19.603 1.00 77.56 188 ALA A O 1
ATOM 1543 N N . THR A 1 189 ? -9.442 -7.844 18.306 1.00 66.75 189 THR A N 1
ATOM 1544 C CA . THR A 1 189 ? -10.472 -8.583 17.550 1.00 66.75 189 THR A CA 1
ATOM 1545 C C . THR A 1 189 ? -9.972 -9.171 16.245 1.00 66.75 189 THR A C 1
ATOM 1547 O O . THR A 1 189 ? -10.564 -10.114 15.731 1.00 66.75 189 THR A O 1
ATOM 1550 N N . VAL A 1 190 ? -8.929 -8.573 15.673 1.00 68.25 190 VAL A N 1
ATOM 1551 C CA . VAL A 1 190 ? -8.470 -8.868 14.317 1.00 68.25 190 VAL A CA 1
ATOM 1552 C C . VAL A 1 190 ? -6.963 -9.097 14.376 1.00 68.25 190 VAL A C 1
ATOM 1554 O O . VAL A 1 190 ? -6.223 -8.105 14.358 1.00 68.25 190 VAL A O 1
ATOM 1557 N N . PRO A 1 191 ? -6.501 -10.357 14.490 1.00 71.75 191 PRO A N 1
ATOM 1558 C CA . PRO A 1 191 ? -5.076 -10.653 14.537 1.00 71.75 191 PRO A CA 1
ATOM 1559 C C . PRO A 1 191 ? -4.371 -10.052 13.316 1.00 71.75 191 PRO A C 1
ATOM 1561 O O . PRO A 1 191 ? -4.927 -10.024 12.214 1.00 71.75 191 PRO A O 1
ATOM 1564 N N . GLU A 1 192 ? -3.195 -9.482 13.559 1.00 74.25 192 GLU A N 1
ATOM 1565 C CA . GLU A 1 192 ? -2.303 -8.915 12.545 1.00 74.25 192 GLU A CA 1
ATOM 1566 C C . GLU A 1 192 ? -1.305 -9.991 12.097 1.00 74.25 192 GLU A C 1
ATOM 1568 O O . GLU A 1 192 ? -0.896 -10.823 12.909 1.00 74.25 192 GLU A O 1
ATOM 1573 N N . ASN A 1 193 ? -0.879 -9.946 10.834 1.00 74.62 193 ASN A N 1
ATOM 1574 C CA . ASN A 1 193 ? 0.176 -10.795 10.257 1.00 74.62 193 ASN A CA 1
ATOM 1575 C C . ASN A 1 193 ? -0.147 -12.294 10.207 1.00 74.62 193 ASN A C 1
ATOM 1577 O O . ASN A 1 193 ? 0.727 -13.144 10.367 1.00 74.62 193 ASN A O 1
ATOM 1581 N 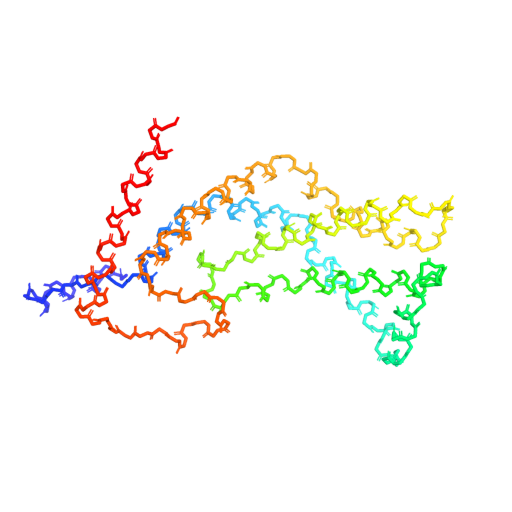N . VAL A 1 194 ? -1.410 -12.626 9.977 1.00 77.44 194 VAL A N 1
ATOM 1582 C CA . VAL A 1 194 ? -1.912 -14.009 9.986 1.00 77.44 194 VAL A CA 1
ATOM 1583 C C . VAL A 1 194 ? -2.266 -14.523 8.594 1.00 77.44 194 VAL A C 1
ATOM 1585 O O . VAL A 1 194 ? -2.374 -15.731 8.419 1.00 77.44 194 VAL A O 1
ATOM 1588 N N . LYS A 1 195 ? -2.449 -13.633 7.605 1.00 80.88 195 LYS A N 1
ATOM 1589 C CA . LYS A 1 195 ? -2.728 -13.966 6.187 1.00 80.88 195 LYS A CA 1
ATOM 1590 C C . LYS A 1 195 ? -3.917 -14.910 5.917 1.00 80.88 195 LYS A C 1
ATOM 1592 O O . LYS A 1 195 ? -4.088 -15.370 4.793 1.00 80.88 195 LYS A O 1
ATOM 1597 N N . ASN A 1 196 ? -4.766 -15.153 6.915 1.00 79.88 196 ASN A N 1
ATOM 1598 C CA . ASN A 1 196 ? -5.897 -16.086 6.851 1.00 79.88 196 ASN A CA 1
ATOM 1599 C C . ASN A 1 196 ? -7.271 -15.390 6.835 1.00 79.88 196 ASN A C 1
ATOM 1601 O O . ASN A 1 196 ? -8.303 -16.041 7.014 1.00 79.88 196 ASN A O 1
ATOM 1605 N N . GLY A 1 197 ? -7.307 -14.068 6.629 1.00 82.12 197 GLY A N 1
ATOM 1606 C CA . GLY A 1 197 ? -8.542 -13.292 6.525 1.00 82.12 197 GLY A CA 1
ATOM 1607 C C . GLY A 1 197 ? -9.516 -13.540 7.682 1.00 82.12 197 GLY A C 1
ATOM 1608 O O . GLY A 1 197 ? -9.131 -13.606 8.847 1.00 82.12 197 GLY A O 1
ATOM 1609 N N . LEU A 1 198 ? -10.806 -13.676 7.370 1.00 77.88 198 LEU A N 1
ATOM 1610 C CA . LEU A 1 198 ? -11.865 -13.830 8.377 1.00 77.88 198 LEU A CA 1
ATOM 1611 C C . LEU A 1 198 ? -11.962 -15.236 8.995 1.00 77.88 198 LEU A C 1
ATOM 1613 O O . LEU A 1 198 ? -12.647 -15.388 10.003 1.00 77.88 198 LEU A O 1
ATOM 1617 N N . CYS A 1 199 ? -11.270 -16.245 8.454 1.00 73.75 199 CYS A N 1
ATOM 1618 C CA . CYS A 1 199 ? -11.404 -17.651 8.871 1.00 73.75 199 CYS A CA 1
ATOM 1619 C C . CYS A 1 199 ? -10.947 -17.935 10.315 1.00 73.75 199 CYS A C 1
ATOM 1621 O O . CYS A 1 199 ? -11.174 -19.019 10.836 1.00 73.75 199 CYS A O 1
ATOM 1623 N N . GLN A 1 200 ? -10.298 -16.968 10.960 1.00 67.94 200 GLN A N 1
ATOM 1624 C CA . GLN A 1 200 ? -9.705 -17.074 12.296 1.00 67.94 200 GLN A CA 1
ATOM 1625 C C . GLN A 1 200 ? -10.456 -16.296 13.383 1.00 67.94 200 GLN A C 1
ATOM 1627 O O . GLN A 1 200 ? -10.001 -16.227 14.526 1.00 67.94 200 GLN A O 1
ATOM 1632 N N . MET A 1 201 ? -11.574 -15.651 13.038 1.00 70.31 201 MET A N 1
ATOM 1633 C CA . MET A 1 201 ? -12.332 -1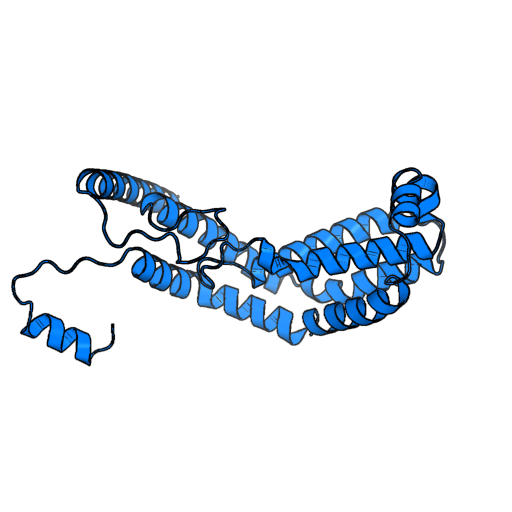4.863 14.005 1.00 70.31 201 MET A CA 1
ATOM 1634 C C . MET A 1 201 ? -13.169 -15.772 14.906 1.00 70.31 201 MET A C 1
ATOM 1636 O O . MET A 1 201 ? -13.996 -16.543 14.428 1.00 70.31 201 MET A O 1
ATOM 1640 N N . LYS A 1 202 ? -12.986 -15.645 16.225 1.00 69.75 202 LYS A N 1
ATOM 1641 C CA . LYS A 1 202 ? -13.892 -16.251 17.208 1.00 69.75 202 LYS A CA 1
ATOM 1642 C C . LYS A 1 202 ? -15.269 -15.589 17.123 1.00 69.75 202 LYS A C 1
ATOM 1644 O O . LYS A 1 202 ? -15.362 -14.369 16.986 1.00 69.75 202 LYS A O 1
ATOM 1649 N N . GLU A 1 203 ? -16.324 -16.381 17.286 1.00 67.81 203 GLU A N 1
ATOM 1650 C CA . GLU A 1 203 ? -17.705 -15.880 17.310 1.00 67.81 203 GLU A CA 1
ATOM 1651 C C . GLU A 1 203 ? -18.013 -15.074 18.580 1.00 67.81 203 GLU A C 1
ATOM 1653 O O . GLU A 1 203 ? -18.763 -14.098 18.533 1.00 67.81 203 GLU A O 1
ATOM 1658 N N . THR A 1 204 ? -17.411 -15.446 19.717 1.00 70.88 204 THR A N 1
ATOM 1659 C CA . THR A 1 204 ? -17.633 -14.801 21.019 1.00 70.88 204 THR A CA 1
ATOM 1660 C C . THR A 1 204 ? -16.339 -14.661 21.826 1.00 70.88 204 THR A C 1
ATOM 1662 O O . THR A 1 204 ? -15.374 -15.403 21.635 1.00 70.88 204 THR A O 1
ATOM 1665 N N . GLY A 1 205 ? -16.308 -13.665 22.719 1.00 75.62 205 GLY A N 1
ATOM 1666 C CA . GLY A 1 205 ? -15.217 -13.437 23.667 1.00 75.62 205 GLY A CA 1
ATOM 1667 C C . GLY A 1 205 ? -15.618 -13.832 25.087 1.00 75.62 205 GLY A C 1
ATOM 1668 O O . GLY A 1 205 ? -16.757 -13.630 25.507 1.00 75.62 205 GLY A O 1
ATOM 1669 N N . THR A 1 206 ? -14.670 -14.365 25.849 1.00 83.31 206 THR A N 1
ATOM 1670 C CA . THR A 1 206 ? -14.829 -14.682 27.272 1.00 83.31 206 THR A CA 1
ATOM 1671 C C . THR A 1 206 ? -14.939 -13.410 28.121 1.00 83.31 206 THR A C 1
ATOM 1673 O O . THR A 1 206 ? -14.424 -12.349 27.762 1.00 83.31 206 THR A O 1
ATOM 1676 N N . TYR A 1 207 ? -15.536 -13.504 29.314 1.00 84.25 207 TYR A N 1
ATOM 1677 C CA . TYR A 1 207 ? -15.627 -12.370 30.249 1.00 84.25 207 TYR A CA 1
ATOM 1678 C C . TYR A 1 207 ? -14.256 -11.751 30.582 1.00 84.25 207 TYR A C 1
ATOM 1680 O O . TYR A 1 207 ? -14.114 -10.528 30.661 1.00 84.25 207 TYR A O 1
ATOM 1688 N N . LYS A 1 208 ? -13.222 -12.591 30.735 1.00 87.06 208 LYS A N 1
ATOM 1689 C CA . LYS A 1 208 ? -11.845 -12.149 30.996 1.00 87.06 208 LYS A CA 1
ATOM 1690 C C . LYS A 1 208 ? -11.279 -11.347 29.818 1.00 87.06 208 LYS A C 1
ATOM 1692 O O . LYS A 1 208 ? -10.693 -10.289 30.049 1.00 87.06 208 LYS A O 1
ATOM 1697 N N . GLU A 1 209 ? -11.493 -11.809 28.583 1.00 86.12 209 GLU A N 1
ATOM 1698 C CA . GLU A 1 209 ? -11.103 -11.090 27.360 1.00 86.12 209 GLU A CA 1
ATOM 1699 C C . GLU A 1 209 ? -11.847 -9.748 27.254 1.00 86.12 209 GLU A C 1
ATOM 1701 O O . GLU A 1 209 ? -11.214 -8.712 27.064 1.00 86.12 209 GLU A O 1
ATOM 1706 N N . LEU A 1 210 ? -13.166 -9.724 27.481 1.00 85.94 210 LEU A N 1
ATOM 1707 C CA . LEU A 1 210 ? -13.964 -8.492 27.428 1.00 85.94 210 LEU A CA 1
ATOM 1708 C C . LEU A 1 210 ? -13.534 -7.461 28.487 1.00 85.94 210 LEU A C 1
ATOM 1710 O O . LEU A 1 210 ? -13.451 -6.267 28.192 1.00 85.94 210 LEU A O 1
ATOM 1714 N N . LYS A 1 211 ? -13.198 -7.898 29.710 1.00 89.00 211 LYS A N 1
ATOM 1715 C CA . LYS A 1 211 ? -12.666 -7.014 30.764 1.00 89.00 211 LYS A CA 1
ATOM 1716 C C . LYS A 1 211 ? -11.293 -6.443 30.392 1.00 89.00 211 LYS A C 1
ATOM 1718 O O . LYS A 1 211 ? -11.027 -5.270 30.665 1.00 89.00 211 LYS A O 1
ATOM 1723 N N . ALA A 1 212 ? -10.435 -7.248 29.764 1.00 90.38 212 ALA A N 1
ATOM 1724 C CA . ALA A 1 212 ? -9.135 -6.799 29.270 1.00 90.38 212 ALA A CA 1
ATOM 1725 C C . ALA A 1 212 ? -9.286 -5.773 28.134 1.00 90.38 212 ALA A C 1
ATOM 1727 O O . ALA A 1 212 ? -8.673 -4.707 28.205 1.00 90.38 212 ALA A O 1
ATOM 1728 N N . ILE A 1 213 ? -10.168 -6.043 27.164 1.00 90.25 213 ILE A N 1
ATOM 1729 C CA . ILE A 1 213 ? -10.501 -5.122 26.068 1.00 90.25 213 ILE A CA 1
ATOM 1730 C C . ILE A 1 213 ? -11.026 -3.796 26.625 1.00 90.25 213 ILE A C 1
ATOM 1732 O O . ILE A 1 213 ? -10.520 -2.740 26.255 1.00 90.25 213 ILE A O 1
ATOM 1736 N N . LYS A 1 214 ? -11.966 -3.823 27.582 1.00 91.19 214 LYS A N 1
ATOM 1737 C CA . LYS A 1 214 ? -12.489 -2.601 28.220 1.00 91.19 214 LYS A CA 1
ATOM 1738 C C . LYS A 1 214 ? -11.368 -1.737 28.810 1.00 91.19 214 LYS A C 1
ATOM 1740 O O . LYS A 1 214 ? -11.363 -0.523 28.628 1.00 91.19 214 LYS A O 1
ATOM 1745 N N . LYS A 1 215 ? -10.405 -2.356 29.503 1.00 93.31 215 LYS A N 1
ATOM 1746 C CA . LYS A 1 215 ? -9.248 -1.650 30.075 1.00 93.31 215 LYS A CA 1
ATOM 1747 C C . LYS A 1 215 ? -8.334 -1.078 28.986 1.00 93.31 215 LYS A C 1
ATOM 1749 O O . LYS A 1 215 ? -7.860 0.043 29.139 1.00 93.31 215 LYS A O 1
ATOM 1754 N N . ALA A 1 216 ? -8.068 -1.837 27.924 1.00 94.12 216 ALA A N 1
ATOM 1755 C CA . ALA A 1 216 ? -7.212 -1.405 26.821 1.00 94.12 216 ALA A CA 1
ATOM 1756 C C . ALA A 1 216 ? -7.826 -0.230 26.045 1.00 94.12 216 ALA A C 1
ATOM 1758 O O . ALA A 1 216 ? -7.159 0.781 25.844 1.00 94.12 216 ALA A O 1
ATOM 1759 N N . VAL A 1 217 ? -9.117 -0.313 25.710 1.00 93.88 217 VAL A N 1
ATOM 1760 C CA . VAL A 1 217 ? -9.854 0.775 25.049 1.00 93.88 217 VAL A CA 1
ATOM 1761 C C . VAL A 1 217 ? -9.877 2.033 25.919 1.00 93.88 217 VAL A C 1
ATOM 1763 O O . VAL A 1 217 ? -9.586 3.111 25.417 1.00 93.88 217 VAL A O 1
ATOM 1766 N N . GLY A 1 218 ? -10.117 1.909 27.231 1.00 95.25 218 GLY A N 1
ATOM 1767 C CA . GLY A 1 218 ? -10.084 3.067 28.132 1.00 95.25 218 GLY A CA 1
ATOM 1768 C C . GLY A 1 218 ? -8.715 3.760 28.191 1.00 95.25 218 GLY A C 1
ATOM 1769 O O . GLY A 1 218 ? -8.645 4.984 28.256 1.00 95.25 218 GLY A O 1
ATOM 1770 N N . LYS A 1 219 ? -7.612 3.002 28.116 1.00 95.69 219 LYS A N 1
ATOM 1771 C CA . LYS A 1 219 ? -6.262 3.584 28.002 1.00 95.69 219 LYS A CA 1
ATOM 1772 C C . LYS A 1 219 ? -6.069 4.313 26.676 1.00 95.69 219 LYS A C 1
ATOM 1774 O O . LYS A 1 219 ? -5.602 5.447 26.681 1.00 95.69 219 LYS A O 1
ATOM 1779 N N . PHE A 1 220 ? -6.472 3.679 25.576 1.00 95.62 220 PHE A N 1
ATOM 1780 C CA . PHE A 1 220 ? -6.416 4.279 24.246 1.00 95.62 220 PHE A CA 1
ATOM 1781 C C . PHE A 1 220 ? -7.176 5.610 24.191 1.00 95.62 220 PHE A C 1
ATOM 1783 O O . PHE A 1 220 ? -6.652 6.587 23.671 1.00 95.62 220 PHE A O 1
ATOM 1790 N N . GLU A 1 221 ? -8.374 5.691 24.777 1.00 95.81 221 GLU A N 1
ATOM 1791 C CA . GLU A 1 221 ? -9.150 6.937 24.820 1.00 95.81 221 GLU A CA 1
ATOM 1792 C C . GLU A 1 221 ? -8.425 8.059 25.577 1.00 95.81 221 GLU A C 1
ATOM 1794 O O . GLU A 1 221 ? -8.433 9.206 25.130 1.00 95.81 221 GLU A O 1
ATOM 1799 N N . ILE A 1 222 ? -7.782 7.743 26.706 1.00 96.19 222 ILE A N 1
ATOM 1800 C CA . ILE A 1 222 ? -6.999 8.716 27.484 1.00 96.19 222 ILE A CA 1
ATOM 1801 C C . ILE A 1 222 ? -5.796 9.211 26.673 1.00 96.19 222 ILE A C 1
ATOM 1803 O O . ILE A 1 222 ? -5.530 10.410 26.634 1.00 96.19 222 ILE A O 1
ATOM 1807 N N . GLU A 1 223 ? -5.066 8.303 26.027 1.00 94.25 223 GLU A N 1
ATOM 1808 C CA . GLU A 1 223 ? -3.905 8.646 25.198 1.00 94.25 223 GLU A CA 1
ATOM 1809 C C . GLU A 1 223 ? -4.304 9.465 23.968 1.00 94.25 223 GLU A C 1
ATOM 1811 O O . GLU A 1 223 ? -3.635 10.444 23.639 1.00 94.25 223 GLU A O 1
ATOM 1816 N N . LEU A 1 224 ? -5.419 9.115 23.325 1.00 93.75 224 LEU A N 1
ATOM 1817 C CA . LEU A 1 224 ? -5.937 9.849 22.178 1.00 93.75 224 LEU A CA 1
ATOM 1818 C C . LEU A 1 224 ? -6.319 11.284 22.553 1.00 93.75 224 LEU A C 1
ATOM 1820 O O . LEU A 1 224 ? -5.976 12.202 21.816 1.00 93.75 224 LEU A O 1
ATOM 1824 N N . LYS A 1 225 ? -6.968 11.496 23.706 1.00 94.44 225 LYS A N 1
ATOM 1825 C CA . LYS A 1 225 ? -7.288 12.850 24.193 1.00 94.44 225 LYS A CA 1
ATOM 1826 C C . LYS A 1 225 ? -6.032 13.695 24.385 1.00 94.44 225 LYS A C 1
ATOM 1828 O O . LYS A 1 225 ? -5.968 14.800 23.862 1.00 94.44 225 LYS A O 1
ATOM 1833 N N . LYS A 1 226 ? -4.997 13.131 25.016 1.00 93.00 226 LYS A N 1
ATOM 1834 C CA . LYS A 1 226 ? -3.707 13.818 25.195 1.00 93.00 226 LYS A CA 1
ATOM 1835 C C . LYS A 1 226 ? -3.069 14.234 23.867 1.00 93.00 226 LYS A C 1
ATOM 1837 O O . LYS A 1 226 ? -2.528 15.324 23.793 1.00 93.00 226 LYS A O 1
ATOM 1842 N N . LYS A 1 227 ? -3.148 13.385 22.832 1.00 89.69 227 LYS A N 1
ATOM 1843 C CA . LYS A 1 227 ? -2.627 13.683 21.482 1.00 89.69 227 LYS A CA 1
ATOM 1844 C C . LYS A 1 227 ? -3.425 14.766 20.740 1.00 89.69 227 LYS A C 1
ATOM 1846 O O . LYS A 1 227 ? -2.907 15.336 19.790 1.00 89.69 227 LYS A O 1
ATOM 1851 N N . ILE A 1 228 ? -4.694 14.979 21.094 1.00 87.50 228 ILE A N 1
ATOM 1852 C CA . ILE A 1 228 ? -5.555 16.007 20.481 1.00 87.50 228 ILE A CA 1
ATOM 1853 C C . ILE A 1 228 ? -5.358 17.364 21.169 1.00 87.50 228 ILE A C 1
ATOM 1855 O O . ILE A 1 228 ? -5.501 18.399 20.528 1.00 87.50 228 ILE A O 1
ATOM 1859 N N . GLU A 1 229 ? -5.062 17.352 22.468 1.00 82.12 229 GLU A N 1
ATOM 1860 C CA . GLU A 1 229 ? -4.859 18.551 23.291 1.00 82.12 229 GLU A CA 1
ATOM 1861 C C . GLU A 1 229 ? -3.434 19.134 23.192 1.00 82.12 229 GLU A C 1
ATOM 1863 O O . GLU A 1 229 ? -3.217 20.263 23.628 1.00 82.12 229 GLU A O 1
ATOM 1868 N N . SER A 1 230 ? -2.480 18.377 22.634 1.00 62.31 230 SER A N 1
ATOM 1869 C CA . SER A 1 230 ? -1.088 18.782 22.367 1.00 62.31 230 SER A CA 1
ATOM 1870 C C . SER A 1 230 ? -0.906 19.406 20.988 1.00 62.31 230 SER A C 1
ATOM 1872 O O . SER A 1 230 ? -0.188 20.423 20.895 1.00 62.31 230 SER A O 1
#

pLDDT: mean 87.03, std 9.97, range [58.06, 98.12]

Foldseek 3Di:
DDPVVVVVCCVVVVPDDDDDQVLVVLQVVLCVQQVVLLVVLVCLCVVLCLLVVLVVLLVVVCVVCVPPDVVNVVVCVVCVVVLLVDLVSLSVVLNVLSVVLNCLQVQALAQDPPRGSSSLSSLVSLLVLLVVLVVVLVVDPDDDSSSVSSVVSNVSSVVVNPPPVSVVSSVSNVVSVVLSVQLCVLQVFDDHPNSPHPPPGDPDDDPVSVVSSVVSNVVSVVVVVVVVVD

Radius of gyration: 23.66 Å; chains: 1; bounding box: 69×40×54 Å